Protein AF-A0AAD4MBN6-F1 (afdb_monomer)

Nearest PDB structures (foldseek):
  8g7w-assembly2_B  TM=7.936E-01  e=2.526E-15  Micromonospora chalcea subsp. izumensis
  3slk-assembly2_B  TM=7.560E-01  e=6.563E-16  Saccharopolyspora spinosa
  7ayc-assembly1_A-2  TM=8.025E-01  e=4.779E-14  Homo sapiens
  1zsy-assembly1_A  TM=7.790E-01  e=6.106E-14  Homo sapiens
  8j9i-assembly1_E3  TM=6.547E-01  e=1.022E-12  Euglena gracilis

Radius of gyration: 20.18 Å; Cα contacts (8 Å, |Δi|>4): 559; chains: 1; bounding box: 46×44×69 Å

Structure (mmCIF, N/CA/C/O backbone):
data_AF-A0AAD4MBN6-F1
#
_entry.id   AF-A0AAD4MBN6-F1
#
loop_
_atom_site.group_PDB
_atom_site.id
_atom_site.type_symbol
_atom_site.label_atom_id
_atom_site.label_alt_id
_atom_site.label_comp_id
_atom_site.label_asym_id
_atom_site.label_entity_id
_atom_site.label_seq_id
_atom_site.pdbx_PDB_ins_code
_atom_site.Cartn_x
_atom_site.Cartn_y
_atom_site.Cartn_z
_atom_site.occupancy
_atom_site.B_iso_or_equiv
_atom_site.auth_seq_id
_atom_site.auth_comp_id
_atom_site.auth_asym_id
_atom_site.auth_atom_id
_atom_site.pdbx_PDB_model_num
ATOM 1 N N . MET A 1 1 ? 16.439 4.347 -20.684 1.00 95.19 1 MET A N 1
ATOM 2 C CA . MET A 1 1 ? 15.015 4.407 -20.305 1.00 95.19 1 MET A CA 1
ATOM 3 C C . MET A 1 1 ? 14.797 5.492 -19.263 1.00 95.19 1 MET A C 1
ATOM 5 O O . MET A 1 1 ? 15.742 5.850 -18.560 1.00 95.19 1 MET A O 1
ATOM 9 N N . LYS A 1 2 ? 13.572 6.004 -19.137 1.00 96.44 2 LYS A N 1
ATOM 10 C CA . LYS A 1 2 ? 13.208 6.912 -18.048 1.00 96.44 2 LYS A CA 1
ATOM 11 C C . LYS A 1 2 ? 13.094 6.146 -16.730 1.00 96.44 2 LYS A C 1
ATOM 13 O O . LYS A 1 2 ? 12.446 5.098 -16.672 1.00 96.44 2 LYS A O 1
ATOM 18 N N . ALA A 1 3 ? 13.690 6.679 -15.670 1.00 96.44 3 ALA A N 1
ATOM 19 C CA . ALA A 1 3 ? 13.638 6.093 -14.336 1.00 96.44 3 ALA A CA 1
ATOM 20 C C . ALA A 1 3 ? 13.863 7.141 -13.245 1.00 96.44 3 ALA A C 1
ATOM 22 O O . ALA A 1 3 ? 14.665 8.061 -13.402 1.00 96.44 3 ALA A O 1
ATOM 23 N N . PHE A 1 4 ? 13.180 6.982 -12.115 1.00 95.19 4 PHE A N 1
ATOM 24 C CA . PHE A 1 4 ? 13.441 7.760 -10.911 1.00 95.19 4 PHE A CA 1
ATOM 25 C C . PHE A 1 4 ? 14.590 7.112 -10.127 1.00 95.19 4 PHE A C 1
ATOM 27 O O . PHE A 1 4 ? 14.387 6.140 -9.396 1.00 95.19 4 PHE A O 1
ATOM 34 N N . VAL A 1 5 ? 15.811 7.616 -10.328 1.00 93.44 5 VAL A N 1
ATOM 35 C CA . VAL A 1 5 ? 17.042 7.040 -9.767 1.00 93.44 5 VAL A CA 1
ATOM 36 C C . VAL A 1 5 ? 17.536 7.880 -8.593 1.00 93.44 5 VAL A C 1
ATOM 38 O O . VAL A 1 5 ? 17.784 9.076 -8.722 1.00 93.44 5 VAL A O 1
ATOM 41 N N . VAL A 1 6 ? 17.718 7.235 -7.441 1.00 91.62 6 VAL A N 1
ATOM 42 C CA . VAL A 1 6 ? 18.311 7.853 -6.250 1.00 91.62 6 VAL A CA 1
ATOM 43 C C . VAL A 1 6 ? 19.818 7.587 -6.260 1.00 91.62 6 VAL A C 1
ATOM 45 O O . VAL A 1 6 ? 20.268 6.558 -5.763 1.00 91.62 6 VAL A O 1
ATOM 48 N N . SER A 1 7 ? 20.595 8.496 -6.853 1.00 87.75 7 SER A N 1
ATOM 49 C CA . SER A 1 7 ? 22.068 8.408 -6.866 1.00 87.75 7 SER A CA 1
ATOM 50 C C . SER A 1 7 ? 22.702 8.917 -5.568 1.00 87.75 7 SER A C 1
ATOM 52 O O . SER A 1 7 ? 23.772 8.462 -5.176 1.00 87.75 7 SER A O 1
ATOM 54 N N . GLU A 1 8 ? 22.022 9.843 -4.890 1.00 89.44 8 GLU A N 1
ATOM 55 C CA . GLU A 1 8 ? 22.398 10.406 -3.594 1.00 89.44 8 GLU A CA 1
ATOM 56 C C . GLU A 1 8 ? 21.144 10.572 -2.731 1.00 89.44 8 GLU A C 1
ATOM 58 O O . GLU A 1 8 ? 20.061 10.864 -3.250 1.00 89.44 8 GLU A O 1
ATOM 63 N N . TYR A 1 9 ? 21.276 10.398 -1.412 1.00 92.62 9 TYR A N 1
ATOM 64 C CA . TYR A 1 9 ? 20.138 10.541 -0.509 1.00 92.62 9 TYR A CA 1
ATOM 65 C C . TYR A 1 9 ? 19.658 11.991 -0.449 1.00 92.62 9 TYR A C 1
ATOM 67 O O . TYR A 1 9 ? 20.373 12.891 -0.008 1.00 92.62 9 TYR A O 1
ATOM 75 N N . ALA A 1 10 ? 18.413 12.211 -0.856 1.00 93.19 10 ALA A N 1
ATOM 76 C CA . ALA A 1 10 ? 17.795 13.522 -0.902 1.00 93.19 10 ALA A CA 1
ATOM 77 C C . ALA A 1 10 ? 16.270 13.427 -0.771 1.00 93.19 10 ALA A C 1
ATOM 79 O O . ALA A 1 10 ? 15.646 12.390 -0.999 1.00 93.19 10 ALA A O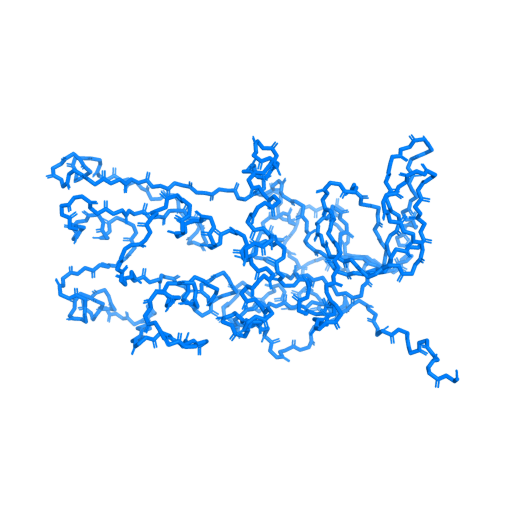 1
ATOM 80 N N . HIS A 1 11 ? 15.643 14.550 -0.419 1.00 95.25 11 HIS A N 1
ATOM 81 C CA . HIS A 1 11 ? 14.191 14.675 -0.523 1.00 95.25 11 HIS A CA 1
ATOM 82 C C . HIS A 1 11 ? 13.752 14.505 -1.997 1.00 95.25 11 HIS A C 1
ATOM 84 O O . HIS A 1 11 ? 14.431 15.065 -2.862 1.00 95.25 11 HIS A O 1
ATOM 90 N N . PRO A 1 12 ? 12.630 13.821 -2.316 1.00 93.81 12 PRO A N 1
ATOM 91 C CA . PRO A 1 12 ? 12.243 13.518 -3.701 1.00 93.81 12 PRO A CA 1
ATOM 92 C C . PRO A 1 12 ? 12.160 14.730 -4.634 1.00 93.81 12 PRO A C 1
ATOM 94 O O . PRO A 1 12 ? 12.467 14.629 -5.816 1.00 93.81 12 PRO A O 1
ATOM 97 N N . THR A 1 13 ? 11.805 15.905 -4.110 1.00 95.38 13 THR A N 1
ATOM 98 C CA . THR A 1 13 ? 11.747 17.159 -4.891 1.00 95.38 13 THR A CA 1
ATOM 99 C C . THR A 1 13 ? 13.107 17.651 -5.387 1.00 95.38 13 THR A C 1
ATOM 101 O O . THR A 1 13 ? 13.158 18.531 -6.240 1.00 95.38 13 THR A O 1
ATOM 104 N N . LYS A 1 14 ? 14.208 17.111 -4.855 1.00 95.69 14 LYS A N 1
ATOM 105 C CA . LYS A 1 14 ? 15.578 17.404 -5.292 1.00 95.69 14 LYS A CA 1
ATOM 106 C C . LYS A 1 14 ? 16.125 16.355 -6.260 1.00 95.69 14 LYS A C 1
ATOM 108 O O . LYS A 1 14 ? 17.237 16.517 -6.751 1.00 95.69 14 LYS A O 1
ATOM 113 N N . ILE A 1 15 ? 15.370 15.290 -6.516 1.00 93.38 15 ILE A N 1
ATOM 114 C CA . ILE A 1 15 ? 15.763 14.201 -7.405 1.00 93.38 15 ILE A CA 1
ATOM 115 C C . ILE A 1 15 ? 15.090 14.445 -8.750 1.00 93.38 15 ILE A C 1
ATOM 117 O O . ILE A 1 15 ? 13.862 14.531 -8.842 1.00 93.38 15 ILE A O 1
ATOM 121 N N . GLN A 1 16 ? 15.912 14.596 -9.783 1.00 93.06 16 GLN A N 1
ATOM 122 C CA . GLN A 1 16 ? 15.434 14.738 -11.151 1.00 93.06 16 GLN A CA 1
ATOM 123 C C . GLN A 1 16 ? 15.202 13.363 -11.769 1.00 93.06 16 GLN A C 1
ATOM 125 O O . GLN A 1 16 ? 15.905 12.401 -11.460 1.00 93.06 16 GLN A O 1
ATOM 130 N N . LEU A 1 17 ? 14.221 13.280 -12.664 1.00 95.56 17 LEU A N 1
ATOM 131 C CA . LEU A 1 17 ? 14.004 12.075 -13.446 1.00 95.56 17 LEU A CA 1
ATOM 132 C C . LEU A 1 17 ? 15.208 11.826 -14.364 1.00 95.56 17 LEU A C 1
ATOM 134 O O . LEU A 1 17 ? 15.626 12.714 -15.105 1.00 95.56 17 LEU A O 1
ATOM 138 N N . THR A 1 18 ? 15.741 10.608 -14.352 1.00 95.56 18 THR A N 1
ATOM 139 C CA . THR A 1 18 ? 16.769 10.178 -15.302 1.00 95.56 18 THR A CA 1
ATOM 140 C C . THR A 1 18 ? 16.099 9.765 -16.608 1.00 95.56 18 THR A C 1
ATOM 142 O O . THR A 1 18 ? 15.120 9.024 -16.578 1.00 95.56 18 THR A O 1
ATOM 145 N N . HIS A 1 19 ? 16.615 10.215 -17.755 1.00 95.62 19 HIS A N 1
ATOM 146 C CA . HIS A 1 19 ? 16.062 9.899 -19.085 1.00 95.62 19 HIS A CA 1
ATOM 147 C C . HIS A 1 19 ? 16.837 8.793 -19.826 1.00 95.62 19 HIS A C 1
ATOM 149 O O . HIS A 1 19 ? 16.349 8.221 -20.801 1.00 95.62 19 HIS A O 1
ATOM 155 N N . ASP A 1 20 ? 18.030 8.467 -19.345 1.00 94.75 20 ASP A N 1
ATOM 156 C CA . ASP A 1 20 ? 19.029 7.603 -19.968 1.00 94.75 20 ASP A CA 1
ATOM 157 C C . ASP A 1 20 ? 19.515 6.492 -19.021 1.00 94.75 20 ASP A C 1
ATOM 159 O O . ASP A 1 20 ? 20.605 5.949 -19.189 1.00 94.75 20 ASP A O 1
ATOM 163 N N . ALA A 1 21 ? 18.685 6.092 -18.052 1.00 94.62 21 ALA A N 1
ATOM 164 C CA . ALA A 1 21 ? 19.002 4.968 -17.178 1.00 94.62 21 ALA A CA 1
ATOM 165 C C . ALA A 1 21 ? 19.173 3.676 -18.003 1.00 94.62 21 ALA A C 1
ATOM 167 O O . ALA A 1 21 ? 18.436 3.476 -18.982 1.00 94.62 21 ALA A O 1
ATOM 168 N N . PRO A 1 22 ? 20.113 2.789 -17.627 1.00 93.88 22 PRO A N 1
ATOM 169 C CA . PRO A 1 22 ? 20.315 1.526 -18.325 1.00 93.88 22 PRO A CA 1
ATOM 170 C C . PRO A 1 22 ? 19.050 0.665 -18.263 1.00 93.88 22 PRO A C 1
ATOM 172 O O . PRO A 1 22 ? 18.359 0.632 -17.247 1.00 93.88 22 PRO A O 1
ATOM 175 N N . GLU A 1 23 ? 18.749 -0.038 -19.354 1.00 93.75 23 GLU A N 1
ATOM 176 C CA . GLU A 1 23 ? 17.670 -1.029 -19.377 1.00 93.75 23 GLU A CA 1
ATOM 177 C C . GLU A 1 23 ? 17.985 -2.160 -18.385 1.00 93.75 23 GLU A C 1
ATOM 179 O O . GLU A 1 23 ? 19.120 -2.650 -18.359 1.00 93.75 23 GLU A O 1
ATOM 184 N N . PRO A 1 24 ? 17.017 -2.597 -17.567 1.00 94.31 24 PRO A N 1
ATOM 185 C CA . PRO A 1 24 ? 17.257 -3.636 -16.594 1.00 94.31 24 PRO A CA 1
ATOM 186 C C . PRO A 1 24 ? 17.238 -4.984 -17.318 1.00 94.31 24 PRO A C 1
ATOM 188 O O . PRO A 1 24 ? 16.362 -5.260 -18.138 1.00 94.31 24 PRO A O 1
ATOM 191 N N . VAL A 1 25 ? 18.216 -5.832 -17.016 1.00 91.62 25 VAL A N 1
ATOM 192 C CA . VAL A 1 25 ? 18.368 -7.145 -17.649 1.00 91.62 25 VAL A CA 1
ATOM 193 C C . VAL A 1 25 ? 18.276 -8.215 -16.563 1.00 91.62 25 VAL A C 1
ATOM 195 O O . VAL A 1 25 ? 19.033 -8.132 -15.591 1.00 91.62 25 VAL A O 1
ATOM 198 N N . PRO A 1 26 ? 17.362 -9.200 -16.682 1.00 92.12 26 PRO A N 1
ATOM 199 C CA . PRO A 1 26 ? 17.352 -10.354 -15.791 1.00 92.12 26 PRO A CA 1
ATOM 200 C C . PRO A 1 26 ? 18.725 -11.025 -15.764 1.00 92.12 26 PRO A C 1
ATOM 202 O O . PRO A 1 26 ? 19.372 -11.174 -16.804 1.00 92.12 26 PRO A O 1
ATOM 205 N N . THR A 1 27 ? 19.181 -11.430 -14.580 1.00 91.25 27 THR A N 1
ATOM 206 C CA . THR A 1 27 ? 20.457 -12.146 -14.472 1.00 91.25 27 THR A CA 1
ATOM 207 C C . THR A 1 27 ? 20.345 -13.486 -15.209 1.00 91.25 27 THR A C 1
ATOM 209 O O . THR A 1 27 ? 19.364 -14.200 -15.008 1.00 91.25 27 THR A O 1
ATOM 212 N N . PRO A 1 28 ? 21.316 -13.869 -16.061 1.00 89.62 28 PRO A N 1
ATOM 213 C CA . PRO A 1 28 ? 21.261 -15.151 -16.756 1.00 89.62 28 PRO A CA 1
ATOM 214 C C . PRO A 1 28 ? 21.067 -16.325 -15.787 1.00 89.62 28 PRO A C 1
ATOM 216 O O . PRO A 1 28 ? 21.821 -16.477 -14.829 1.00 89.62 28 PRO A O 1
ATOM 219 N N . GLY A 1 29 ? 20.056 -17.154 -16.051 1.00 87.44 29 GLY A N 1
ATOM 220 C CA . GLY A 1 29 ? 19.714 -18.307 -15.214 1.00 87.44 29 GLY A CA 1
ATOM 221 C C . GLY A 1 29 ? 18.881 -17.989 -13.969 1.00 87.44 29 GLY A C 1
ATOM 222 O O . GLY A 1 29 ? 18.604 -18.915 -13.211 1.00 87.44 29 GLY A O 1
ATOM 223 N N . SER A 1 30 ? 18.478 -16.732 -13.743 1.00 92.38 30 SER A N 1
ATOM 224 C CA . SER A 1 30 ? 17.504 -16.407 -12.698 1.00 92.38 30 SER A CA 1
ATOM 225 C C . SER A 1 30 ? 16.067 -16.675 -13.151 1.00 92.38 30 SER A C 1
ATOM 227 O O . SER A 1 30 ? 15.767 -16.740 -14.346 1.00 92.38 30 SER A O 1
ATOM 229 N N . ASP A 1 31 ? 15.167 -16.784 -12.173 1.00 94.00 31 ASP A N 1
ATOM 230 C CA . ASP A 1 31 ? 13.727 -16.911 -12.409 1.00 94.00 31 ASP A CA 1
ATOM 231 C C . ASP A 1 31 ? 13.049 -15.554 -12.698 1.00 94.00 31 ASP A C 1
ATOM 233 O O . ASP A 1 31 ? 11.827 -15.480 -12.804 1.00 94.00 31 ASP A O 1
ATOM 237 N N . ASP A 1 32 ? 13.812 -14.461 -12.802 1.00 95.69 32 ASP A N 1
ATOM 238 C CA . ASP A 1 32 ? 13.249 -13.113 -12.819 1.00 95.69 32 ASP A CA 1
ATOM 239 C C . ASP A 1 32 ? 12.462 -12.789 -14.095 1.00 95.69 32 ASP A C 1
ATOM 241 O O . ASP A 1 32 ? 12.774 -13.221 -15.207 1.00 95.69 32 ASP A O 1
ATOM 245 N N . LEU A 1 33 ? 11.450 -11.942 -13.925 1.00 96.06 33 LEU A N 1
ATOM 246 C CA . LEU A 1 33 ? 10.628 -11.406 -15.001 1.00 96.06 33 LEU A CA 1
ATOM 247 C C . LEU A 1 33 ? 11.147 -10.029 -15.406 1.00 96.06 33 LEU A C 1
ATOM 249 O O . LEU A 1 33 ? 11.403 -9.192 -14.539 1.00 96.06 33 LEU A O 1
ATOM 253 N N . LEU A 1 34 ? 11.208 -9.750 -16.708 1.00 97.12 34 LEU A N 1
ATOM 254 C CA . LEU A 1 34 ? 11.280 -8.372 -17.200 1.00 97.12 34 LEU A CA 1
ATOM 255 C C . LEU A 1 34 ? 9.857 -7.863 -17.422 1.00 97.12 34 LEU A C 1
ATOM 257 O O . LEU A 1 34 ? 9.084 -8.499 -18.139 1.00 97.12 34 LEU A O 1
ATOM 261 N N . ILE A 1 35 ? 9.509 -6.722 -16.833 1.00 97.38 35 ILE A N 1
ATOM 262 C CA . ILE A 1 35 ? 8.153 -6.164 -16.872 1.00 97.38 35 ILE A CA 1
ATOM 263 C C . ILE A 1 35 ? 8.189 -4.748 -17.451 1.00 97.38 35 ILE A C 1
ATOM 265 O O . ILE A 1 35 ? 8.950 -3.899 -16.988 1.00 97.38 35 ILE A O 1
ATOM 269 N N . ASP A 1 36 ? 7.321 -4.485 -18.429 1.00 97.38 36 ASP A N 1
ATOM 270 C CA . ASP A 1 36 ? 6.966 -3.140 -18.878 1.00 97.38 36 ASP A CA 1
ATOM 271 C C . ASP A 1 36 ? 6.005 -2.530 -17.853 1.00 97.38 36 ASP A C 1
ATOM 273 O O . ASP A 1 36 ? 4.854 -2.958 -17.737 1.00 97.38 36 ASP A O 1
ATOM 277 N N . VAL A 1 37 ? 6.468 -1.541 -17.087 1.00 97.50 37 VAL A N 1
ATOM 278 C CA . VAL A 1 37 ? 5.669 -0.899 -16.037 1.00 97.50 37 VAL A CA 1
ATOM 279 C C . VAL A 1 37 ? 4.674 0.061 -16.680 1.00 97.50 37 VAL A C 1
ATOM 281 O O . VAL A 1 37 ? 5.064 0.951 -17.433 1.00 97.50 37 VAL A O 1
ATOM 284 N N . HIS A 1 38 ? 3.390 -0.115 -16.367 1.00 97.25 38 HIS A N 1
ATOM 285 C CA . HIS A 1 38 ? 2.301 0.773 -16.780 1.00 97.25 38 HIS A CA 1
ATOM 286 C C . HIS A 1 38 ? 2.013 1.831 -15.723 1.00 97.25 38 HIS A C 1
ATOM 288 O O . HIS A 1 38 ? 1.937 3.021 -16.036 1.00 97.25 38 HIS A O 1
ATOM 294 N N . SER A 1 39 ? 1.932 1.399 -14.468 1.00 96.62 39 SER A N 1
ATO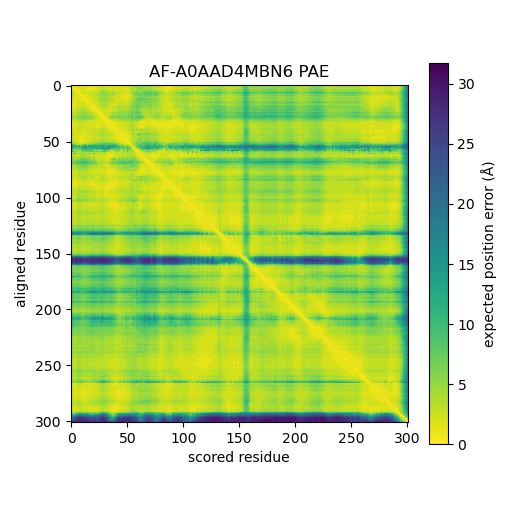M 295 C CA . SER A 1 39 ? 1.603 2.258 -13.337 1.00 96.62 39 SER A CA 1
ATOM 296 C C . SER A 1 39 ? 2.429 1.853 -12.126 1.00 96.62 39 SER A C 1
ATOM 298 O O . SER A 1 39 ? 2.696 0.671 -11.903 1.00 96.62 39 SER A O 1
ATOM 300 N N . SER A 1 40 ? 2.814 2.831 -11.314 1.00 95.75 40 SER A N 1
ATOM 301 C CA . SER A 1 40 ? 3.515 2.599 -10.057 1.00 95.75 40 SER A CA 1
ATOM 302 C C . SER A 1 40 ? 2.827 3.341 -8.919 1.00 95.75 40 SER A C 1
ATOM 304 O O . SER A 1 40 ? 2.372 4.475 -9.070 1.00 95.75 40 SER A O 1
ATOM 306 N N . GLY A 1 41 ? 2.696 2.676 -7.775 1.00 95.06 41 GLY A N 1
ATOM 307 C CA . GLY A 1 41 ? 2.020 3.247 -6.619 1.00 95.06 41 GLY A CA 1
ATOM 308 C C . GLY A 1 41 ? 2.976 4.080 -5.776 1.00 95.06 41 GLY A C 1
ATOM 309 O O . GLY A 1 41 ? 3.981 3.552 -5.321 1.00 95.06 41 GLY A O 1
ATOM 310 N N . LEU A 1 42 ? 2.610 5.323 -5.463 1.00 95.00 42 LEU A N 1
ATOM 311 C CA . LEU A 1 42 ? 3.401 6.201 -4.595 1.00 95.00 42 LEU A CA 1
ATOM 312 C C . LEU A 1 42 ? 3.031 6.000 -3.122 1.00 95.00 42 LEU A C 1
ATOM 314 O O . LEU A 1 42 ? 1.853 5.839 -2.775 1.00 95.00 42 LEU A O 1
ATOM 318 N N . ASN A 1 43 ? 4.025 5.976 -2.245 1.00 91.31 43 ASN A N 1
ATOM 319 C CA . ASN A 1 43 ? 3.896 5.716 -0.817 1.00 91.31 43 ASN A CA 1
ATOM 320 C C . ASN A 1 43 ? 4.757 6.685 -0.012 1.00 91.31 43 ASN A C 1
ATOM 322 O O . ASN A 1 43 ? 5.790 7.170 -0.459 1.00 91.31 43 ASN A O 1
ATOM 326 N N . TYR A 1 44 ? 4.387 6.870 1.254 1.00 89.56 44 TYR A N 1
ATOM 327 C CA . TYR A 1 44 ? 5.192 7.660 2.183 1.00 89.56 44 TYR A CA 1
ATOM 328 C C . TYR A 1 44 ? 6.600 7.076 2.374 1.00 89.56 44 TYR A C 1
ATOM 330 O O . TYR A 1 44 ? 7.565 7.807 2.564 1.00 89.56 44 TYR A O 1
ATOM 338 N N . PHE A 1 45 ? 6.741 5.751 2.293 1.00 87.38 45 PHE A N 1
ATOM 339 C CA . PHE A 1 45 ? 8.048 5.124 2.426 1.00 87.38 45 PHE A CA 1
ATOM 340 C C . PHE A 1 45 ? 8.980 5.368 1.236 1.00 87.38 45 PHE A C 1
ATOM 342 O O . PHE A 1 45 ? 10.182 5.200 1.408 1.00 87.38 45 PHE A O 1
ATOM 349 N N . ASP A 1 46 ? 8.471 5.783 0.072 1.00 91.19 46 ASP A N 1
ATOM 350 C CA . ASP A 1 46 ? 9.318 6.136 -1.074 1.00 91.19 46 ASP A CA 1
ATOM 351 C C . ASP A 1 46 ? 10.101 7.428 -0.767 1.00 91.19 46 ASP A C 1
ATOM 353 O O . ASP A 1 46 ? 11.287 7.532 -1.072 1.00 91.19 46 ASP A O 1
ATOM 357 N N . ILE A 1 47 ? 9.473 8.362 -0.037 1.00 92.44 47 ILE A N 1
ATOM 358 C CA . ILE A 1 47 ? 10.108 9.576 0.506 1.00 92.44 47 ILE A CA 1
ATOM 359 C C . ILE A 1 47 ? 11.200 9.194 1.510 1.00 92.44 47 ILE A C 1
ATOM 361 O O . ILE A 1 47 ? 12.326 9.680 1.441 1.00 92.44 47 ILE A O 1
ATOM 365 N N . LEU A 1 48 ? 10.882 8.278 2.431 1.00 90.12 48 LEU A N 1
ATOM 366 C CA . LEU A 1 48 ? 11.849 7.806 3.420 1.00 90.12 48 LEU A CA 1
ATOM 367 C C . LEU A 1 48 ? 13.016 7.065 2.755 1.00 90.12 48 LEU A C 1
ATOM 369 O O . LEU A 1 48 ? 14.160 7.260 3.155 1.00 90.12 48 LEU A O 1
ATOM 373 N N . GLN A 1 49 ? 12.752 6.243 1.735 1.00 89.50 49 GLN A N 1
ATOM 374 C CA . GLN A 1 49 ? 13.785 5.524 0.992 1.00 89.50 49 GLN A CA 1
ATOM 375 C C . GLN A 1 49 ? 14.722 6.495 0.271 1.00 89.50 49 GLN A C 1
ATOM 377 O O . GLN A 1 49 ? 15.938 6.334 0.370 1.00 89.50 49 GLN A O 1
ATOM 382 N N . SER A 1 50 ? 14.187 7.522 -0.400 1.00 91.12 50 SER A N 1
ATOM 383 C CA . SER A 1 50 ? 15.022 8.493 -1.117 1.00 91.12 50 SER A CA 1
ATOM 384 C C . SER A 1 50 ? 15.947 9.278 -0.181 1.00 91.12 50 SER A C 1
ATOM 386 O O . SER A 1 50 ? 16.996 9.746 -0.605 1.00 91.12 50 SER A O 1
ATOM 388 N N . GLN A 1 51 ? 15.590 9.382 1.100 1.00 90.06 51 GLN A N 1
ATOM 389 C CA . GLN A 1 51 ? 16.377 10.025 2.153 1.00 90.06 51 GLN A CA 1
ATOM 390 C C . GLN A 1 51 ? 17.281 9.055 2.939 1.00 90.06 51 GLN A C 1
ATOM 392 O O . GLN A 1 51 ? 17.919 9.479 3.900 1.00 90.06 51 GLN A O 1
ATOM 397 N N . GLY A 1 52 ? 17.328 7.767 2.578 1.00 84.94 52 GLY A N 1
ATOM 398 C CA . GLY A 1 52 ? 18.143 6.754 3.267 1.00 84.94 52 GLY A CA 1
ATOM 399 C C . GLY A 1 52 ? 17.537 6.208 4.568 1.00 84.94 52 GLY A C 1
ATOM 400 O O . GLY A 1 52 ? 18.213 5.517 5.326 1.00 84.94 52 GLY A O 1
ATOM 401 N N . ASN A 1 53 ? 16.254 6.474 4.821 1.00 84.31 53 ASN A N 1
ATOM 402 C CA . ASN A 1 53 ? 15.550 6.158 6.068 1.00 84.31 53 ASN A CA 1
ATOM 403 C C . ASN A 1 53 ? 14.618 4.929 5.963 1.00 84.31 53 ASN A C 1
ATOM 405 O O . ASN A 1 53 ? 13.761 4.735 6.829 1.00 84.31 53 ASN A O 1
ATOM 409 N N . TYR A 1 54 ? 14.721 4.104 4.906 1.00 80.56 54 TYR A N 1
ATOM 410 C CA . TYR A 1 54 ? 13.838 2.941 4.716 1.00 80.56 54 TYR A CA 1
ATOM 411 C C . TYR A 1 54 ? 14.406 1.844 3.801 1.00 80.56 54 TYR A C 1
ATOM 413 O O . TYR A 1 54 ? 15.203 2.121 2.913 1.00 80.56 54 TYR A O 1
ATOM 421 N N . GLN A 1 55 ? 13.955 0.594 3.988 1.00 63.88 55 GLN A N 1
ATOM 422 C CA . GLN A 1 55 ? 14.529 -0.610 3.347 1.00 63.88 55 GLN A CA 1
ATOM 423 C C . GLN A 1 55 ? 13.534 -1.438 2.489 1.00 63.88 55 GLN A C 1
ATOM 425 O O . GLN A 1 55 ? 13.775 -2.617 2.240 1.00 63.88 55 GLN A O 1
ATOM 430 N N . THR A 1 56 ? 12.393 -0.882 2.057 1.00 68.38 56 THR A N 1
ATOM 431 C CA . THR A 1 56 ? 11.330 -1.648 1.344 1.00 68.38 56 THR A CA 1
ATOM 432 C C . THR A 1 56 ? 11.307 -1.400 -0.167 1.00 68.38 56 THR A C 1
ATOM 434 O O . THR A 1 56 ? 11.659 -0.320 -0.611 1.00 68.38 56 THR A O 1
ATOM 437 N N . GLN A 1 57 ? 10.851 -2.384 -0.949 1.00 75.81 57 GLN A N 1
ATOM 438 C CA . GLN A 1 57 ? 10.728 -2.325 -2.415 1.00 75.81 57 GLN A CA 1
ATOM 439 C C . GLN A 1 57 ? 9.446 -1.578 -2.883 1.00 75.81 57 GLN A C 1
ATOM 441 O O . GLN A 1 57 ? 8.368 -1.864 -2.348 1.00 75.81 57 GLN A O 1
ATOM 446 N N . PRO A 1 58 ? 9.515 -0.692 -3.900 1.00 77.81 58 PRO A N 1
ATOM 447 C CA . PRO A 1 58 ? 8.357 -0.000 -4.487 1.00 77.81 58 PRO A CA 1
ATOM 448 C C . PRO A 1 58 ? 7.347 -0.915 -5.216 1.00 77.81 58 PRO A C 1
ATOM 450 O O . PRO A 1 58 ? 7.747 -1.897 -5.848 1.00 77.81 58 PRO A O 1
ATOM 453 N N . PRO A 1 59 ? 6.034 -0.606 -5.185 1.00 69.62 59 PRO A N 1
ATOM 454 C CA . PRO A 1 59 ? 5.005 -1.354 -5.909 1.00 69.62 59 PRO A CA 1
ATOM 455 C C . PRO A 1 59 ? 4.881 -0.944 -7.388 1.00 69.62 59 PRO A C 1
ATOM 457 O O . PRO A 1 59 ? 5.115 0.210 -7.762 1.00 69.62 59 PRO A O 1
ATOM 460 N N . LEU A 1 60 ? 4.432 -1.878 -8.226 1.00 92.62 60 LEU A N 1
ATOM 461 C CA . LEU A 1 60 ? 4.263 -1.702 -9.672 1.00 92.62 60 LEU A CA 1
ATOM 462 C C . LEU A 1 60 ? 3.097 -2.526 -10.229 1.00 92.62 60 LEU A C 1
ATOM 464 O O . LEU A 1 60 ? 2.707 -3.538 -9.651 1.00 92.62 60 LEU A O 1
ATOM 468 N N . ALA A 1 61 ? 2.585 -2.122 -11.387 1.00 83.88 61 ALA A N 1
ATOM 469 C CA . ALA A 1 61 ? 1.743 -2.945 -12.243 1.00 83.88 61 ALA A CA 1
ATOM 470 C C . ALA A 1 61 ? 2.155 -2.782 -13.703 1.00 83.88 61 ALA A C 1
ATOM 472 O O . ALA A 1 61 ? 2.476 -1.678 -14.155 1.00 83.88 61 ALA A O 1
ATOM 473 N N . GLY A 1 62 ? 2.158 -3.888 -14.438 1.00 90.25 62 GLY A N 1
ATOM 474 C CA . GLY A 1 62 ? 2.686 -3.898 -15.785 1.00 90.25 62 GLY A CA 1
ATOM 475 C C . GLY A 1 62 ? 2.424 -5.170 -16.576 1.00 90.25 62 GLY A C 1
ATOM 476 O O . GLY A 1 62 ? 1.633 -6.023 -16.176 1.00 90.25 62 GLY A O 1
ATOM 477 N N . THR A 1 63 ? 3.103 -5.277 -17.711 1.00 92.44 63 THR A N 1
ATOM 478 C CA . THR A 1 63 ? 2.993 -6.411 -18.632 1.00 92.44 63 THR A CA 1
ATOM 479 C C . THR A 1 63 ? 4.321 -7.153 -18.690 1.00 92.44 63 THR A C 1
ATOM 481 O O . THR A 1 63 ? 5.370 -6.528 -18.841 1.00 92.44 63 THR A O 1
ATOM 484 N N . VAL A 1 64 ? 4.297 -8.481 -18.587 1.00 90.12 64 VAL A N 1
ATOM 485 C CA . VAL A 1 64 ? 5.509 -9.305 -18.718 1.00 90.12 64 VAL A CA 1
ATOM 486 C C . VAL A 1 64 ? 6.062 -9.185 -20.142 1.00 90.12 64 VAL A C 1
ATOM 488 O O . VAL A 1 64 ? 5.347 -9.413 -21.118 1.00 90.12 64 VAL A O 1
ATOM 491 N N . VAL A 1 65 ? 7.343 -8.836 -20.263 1.00 88.81 65 VAL A N 1
ATOM 492 C CA . VAL A 1 65 ? 8.092 -8.746 -21.528 1.00 88.81 65 VAL A CA 1
ATOM 493 C C . VAL A 1 65 ? 8.819 -10.057 -21.794 1.00 88.81 65 VAL A C 1
ATOM 495 O O . VAL A 1 65 ? 8.701 -10.621 -22.879 1.00 88.81 65 VAL A O 1
ATOM 498 N N . THR A 1 66 ? 9.537 -10.566 -20.793 1.00 88.94 66 THR A N 1
ATOM 499 C CA . THR A 1 66 ? 10.210 -11.867 -20.846 1.00 88.94 66 THR A CA 1
ATOM 500 C C . THR A 1 66 ? 9.994 -12.631 -19.546 1.00 88.94 66 THR A C 1
ATOM 502 O O . THR A 1 66 ? 9.900 -12.044 -18.467 1.00 88.94 66 THR A O 1
ATOM 505 N N . ALA A 1 67 ? 9.916 -13.953 -19.670 1.00 88.25 67 ALA A N 1
ATOM 506 C CA . ALA A 1 67 ? 9.859 -14.893 -18.563 1.00 88.25 67 ALA A CA 1
ATOM 507 C C . ALA A 1 67 ? 10.761 -16.099 -18.889 1.00 88.25 67 ALA A C 1
ATOM 509 O O . ALA A 1 67 ? 10.839 -16.484 -20.063 1.00 88.25 67 ALA A O 1
ATOM 510 N N . PRO A 1 68 ? 11.450 -16.683 -17.896 1.00 89.44 68 PRO A N 1
ATOM 511 C CA . PRO A 1 68 ? 12.314 -17.835 -18.119 1.00 89.44 68 PRO A CA 1
ATOM 512 C C . PRO A 1 68 ? 11.502 -19.109 -18.419 1.00 89.44 68 PRO A C 1
ATOM 514 O O . PRO A 1 68 ? 10.323 -19.197 -18.055 1.00 89.44 68 PRO A O 1
ATOM 517 N N . PRO A 1 69 ? 12.105 -20.119 -19.076 1.00 87.31 69 PRO A N 1
ATOM 518 C CA . PRO A 1 69 ? 11.455 -21.407 -19.311 1.00 87.31 69 PRO A CA 1
ATOM 519 C C . PRO A 1 69 ? 10.932 -22.033 -18.010 1.00 87.31 69 PRO A C 1
ATOM 521 O O . PRO A 1 69 ? 11.645 -22.085 -17.015 1.00 87.31 69 PRO A O 1
ATOM 524 N N . GLY A 1 70 ? 9.691 -22.526 -18.022 1.00 86.38 70 GLY A N 1
ATOM 525 C CA . GLY A 1 70 ? 9.052 -23.117 -16.838 1.00 86.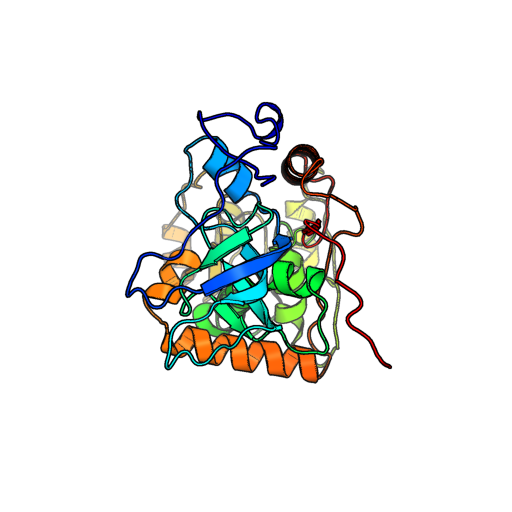38 70 GLY A CA 1
ATOM 526 C C . GLY A 1 70 ? 8.418 -22.108 -15.874 1.00 86.38 70 GLY A C 1
ATOM 527 O O . GLY A 1 70 ? 7.781 -22.525 -14.907 1.00 86.38 70 GLY A O 1
ATOM 528 N N . SER A 1 71 ? 8.530 -20.803 -16.146 1.00 90.88 71 SER A N 1
ATOM 529 C CA . SER A 1 71 ? 7.808 -19.774 -15.396 1.00 90.88 71 SER A CA 1
ATOM 530 C C . SER A 1 71 ? 6.286 -19.965 -15.508 1.00 90.88 71 SER A C 1
ATOM 532 O O . SER A 1 71 ? 5.788 -20.299 -16.588 1.00 90.88 71 SER A O 1
ATOM 534 N N . PRO A 1 72 ? 5.515 -19.711 -14.431 1.00 91.00 72 PRO A N 1
ATOM 535 C CA . PRO A 1 72 ? 4.055 -19.663 -14.508 1.00 91.00 72 PRO A CA 1
ATOM 536 C C . PRO A 1 72 ? 3.542 -18.445 -15.297 1.00 91.00 72 PRO A C 1
ATOM 538 O O . PRO A 1 72 ? 2.345 -18.360 -15.567 1.00 91.00 72 PRO A O 1
ATOM 541 N N . TYR A 1 73 ? 4.432 -17.513 -15.657 1.00 94.88 73 TYR A N 1
ATOM 542 C CA . TYR A 1 73 ? 4.138 -16.316 -16.436 1.00 94.88 73 TYR A CA 1
ATOM 543 C C . TYR A 1 73 ? 4.678 -16.427 -17.863 1.00 94.88 73 TYR A C 1
ATOM 545 O O . TYR A 1 73 ? 5.705 -17.061 -18.114 1.00 94.88 73 TYR A O 1
ATOM 553 N N . LYS A 1 74 ? 4.025 -15.736 -18.799 1.00 95.12 74 LYS A N 1
ATOM 554 C CA . LYS A 1 74 ? 4.447 -15.613 -20.202 1.00 95.12 74 LYS A CA 1
ATOM 555 C C . LYS A 1 74 ? 4.402 -14.157 -20.684 1.00 95.12 74 LYS A C 1
ATOM 557 O O . LYS A 1 74 ? 3.668 -13.344 -20.118 1.00 95.12 74 LYS A O 1
ATOM 562 N N . PRO A 1 75 ? 5.149 -13.811 -21.749 1.00 96.12 75 PRO A N 1
ATOM 563 C CA . PRO A 1 75 ? 5.056 -12.495 -22.370 1.00 96.12 75 PRO A CA 1
ATOM 564 C C . PRO A 1 75 ? 3.610 -12.103 -22.696 1.00 96.12 75 PRO A C 1
ATOM 566 O O . PRO A 1 75 ? 2.854 -12.894 -23.261 1.00 96.12 75 PRO A O 1
ATOM 569 N N . GLY A 1 76 ? 3.237 -10.871 -22.355 1.00 94.56 76 GLY A N 1
ATOM 570 C CA . GLY A 1 76 ? 1.878 -10.348 -22.506 1.00 94.56 76 GLY A CA 1
ATOM 571 C C . GLY A 1 76 ? 0.970 -10.538 -21.288 1.00 94.56 76 GLY A C 1
ATOM 572 O O . GLY A 1 76 ? -0.092 -9.916 -21.251 1.00 94.56 76 GLY A O 1
ATOM 573 N N . ASP A 1 77 ? 1.369 -11.327 -20.285 1.00 96.56 77 ASP A N 1
ATOM 574 C CA . ASP A 1 77 ? 0.593 -11.452 -19.049 1.00 96.56 77 ASP A CA 1
ATOM 575 C C . ASP A 1 77 ? 0.538 -10.116 -18.297 1.00 96.56 77 ASP A C 1
ATOM 577 O O . ASP A 1 77 ? 1.545 -9.419 -18.134 1.00 96.56 77 ASP A O 1
ATOM 581 N N . ARG A 1 78 ? -0.659 -9.780 -17.810 1.00 97.62 78 ARG A N 1
ATOM 582 C CA . ARG A 1 78 ? -0.907 -8.608 -16.969 1.00 97.62 78 ARG A CA 1
ATOM 583 C C . ARG A 1 78 ? -0.600 -8.963 -15.523 1.00 97.62 78 ARG A C 1
ATOM 585 O O . ARG A 1 78 ? -1.157 -9.919 -14.986 1.00 97.62 78 ARG A O 1
ATOM 592 N N . VAL A 1 79 ? 0.254 -8.177 -14.883 1.00 97.88 79 VAL A N 1
ATOM 593 C CA . VAL A 1 79 ? 0.742 -8.460 -13.533 1.00 97.88 79 VAL A CA 1
ATOM 594 C C . VAL A 1 79 ? 0.806 -7.208 -12.664 1.00 97.88 79 VAL A C 1
ATOM 596 O O . VAL A 1 79 ? 0.869 -6.079 -13.155 1.00 97.88 79 VAL A O 1
ATOM 599 N N . PHE A 1 80 ? 0.808 -7.406 -11.351 1.00 97.44 80 PHE A N 1
ATOM 600 C CA . PHE A 1 80 ? 1.110 -6.376 -10.360 1.00 97.44 80 PHE A CA 1
ATOM 601 C C . PHE A 1 80 ? 1.951 -6.971 -9.228 1.00 97.44 80 PHE A C 1
ATOM 603 O O . PHE A 1 80 ? 1.962 -8.182 -9.025 1.00 97.44 80 PHE A O 1
ATOM 610 N N . GLY A 1 81 ? 2.705 -6.140 -8.517 1.00 94.94 81 GLY A N 1
ATOM 611 C CA . GLY A 1 81 ? 3.725 -6.631 -7.599 1.00 94.94 81 GLY A CA 1
ATOM 612 C C . GLY A 1 81 ? 4.518 -5.531 -6.911 1.00 94.94 81 GLY A C 1
ATOM 613 O O . GLY A 1 81 ? 4.099 -4.372 -6.859 1.00 94.94 81 GLY A O 1
ATOM 614 N N . SER A 1 82 ? 5.702 -5.892 -6.423 1.00 92.88 82 SER A N 1
ATOM 615 C CA . SER A 1 82 ? 6.718 -4.945 -5.959 1.00 92.88 82 SER A CA 1
ATOM 616 C C . SER A 1 82 ? 8.109 -5.339 -6.430 1.00 92.88 82 SER A C 1
ATOM 618 O O . SER A 1 82 ? 8.462 -6.511 -6.376 1.00 92.88 82 SER A O 1
ATOM 620 N N . SER A 1 83 ? 8.925 -4.363 -6.813 1.00 92.50 83 SER A N 1
ATOM 621 C CA . SER A 1 83 ? 10.351 -4.559 -7.065 1.00 92.50 83 SER A CA 1
ATOM 622 C C . SER A 1 83 ? 11.112 -3.249 -6.874 1.00 92.50 83 SER A C 1
ATOM 624 O O . SER A 1 83 ? 10.566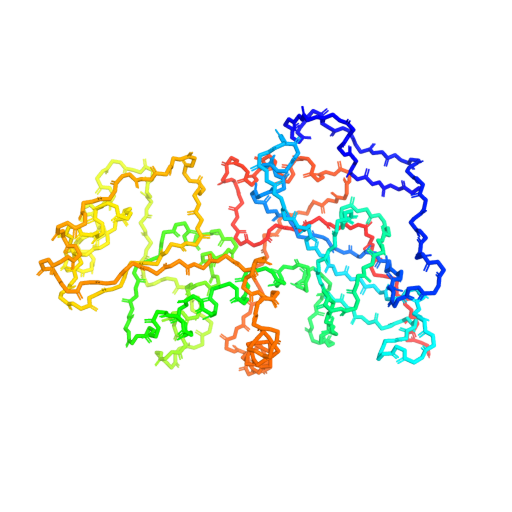 -2.160 -7.078 1.00 92.50 83 SER A O 1
ATOM 626 N N . GLN A 1 84 ? 12.389 -3.345 -6.494 1.00 90.62 84 GLN A N 1
ATOM 627 C CA . GLN A 1 84 ? 13.268 -2.179 -6.491 1.00 90.62 84 GLN A CA 1
ATOM 628 C C . GLN A 1 84 ? 13.417 -1.653 -7.922 1.00 90.62 84 GLN A C 1
ATOM 630 O O . GLN A 1 84 ? 13.645 -2.424 -8.848 1.00 90.62 84 GLN A O 1
ATOM 635 N N . GLY A 1 85 ? 13.264 -0.340 -8.101 1.00 90.69 85 GLY A N 1
ATOM 636 C CA . GLY A 1 85 ? 13.241 0.272 -9.434 1.00 90.69 85 GLY A CA 1
ATOM 637 C C . GLY A 1 85 ? 11.863 0.283 -10.105 1.00 90.69 85 GLY A C 1
ATOM 638 O O . GLY A 1 85 ? 11.774 0.619 -11.278 1.00 90.69 85 GLY A O 1
ATOM 639 N N . GLY A 1 86 ? 10.777 -0.021 -9.381 1.00 92.69 86 GLY A N 1
ATOM 640 C CA . GLY A 1 86 ? 9.407 0.039 -9.917 1.00 92.69 86 GLY A CA 1
ATOM 641 C C . GLY A 1 86 ? 8.946 1.425 -10.406 1.00 92.69 86 GLY A C 1
ATOM 642 O O . GLY A 1 86 ? 7.955 1.515 -11.124 1.00 92.69 86 GLY A O 1
ATOM 643 N N . HIS A 1 87 ? 9.664 2.501 -10.065 1.00 95.75 87 HIS A N 1
ATOM 644 C CA . HIS A 1 87 ? 9.476 3.849 -10.615 1.00 95.75 87 HIS A CA 1
ATOM 645 C C . HIS A 1 87 ? 10.327 4.065 -11.882 1.00 95.75 87 HIS A C 1
ATOM 647 O O . HIS A 1 87 ? 11.158 4.970 -11.945 1.00 95.75 87 HIS A O 1
ATOM 653 N N . ALA A 1 88 ? 10.152 3.210 -12.884 1.00 96.25 88 ALA A N 1
ATOM 654 C CA . ALA A 1 88 ? 10.879 3.258 -14.150 1.00 96.25 88 ALA A CA 1
ATOM 655 C C . ALA A 1 88 ? 10.025 2.695 -15.285 1.00 96.25 88 ALA A C 1
ATOM 657 O O . ALA A 1 88 ? 9.004 2.063 -15.029 1.00 96.25 88 ALA A O 1
ATOM 658 N N . GLU A 1 89 ? 10.446 2.897 -16.536 1.00 96.62 89 GLU A N 1
ATOM 659 C CA . GLU A 1 89 ? 9.774 2.300 -17.695 1.00 96.62 89 GLU A CA 1
ATOM 660 C C . GLU A 1 89 ? 9.752 0.770 -17.611 1.00 96.62 89 GLU A C 1
ATOM 662 O O . GLU A 1 89 ? 8.708 0.164 -17.853 1.00 96.62 89 GLU A O 1
ATOM 667 N N . ARG A 1 90 ? 10.860 0.136 -17.225 1.00 96.88 90 ARG A N 1
ATOM 668 C CA . ARG A 1 90 ? 10.936 -1.314 -17.030 1.00 96.88 90 ARG A CA 1
ATOM 669 C C . ARG A 1 90 ? 11.528 -1.669 -15.687 1.00 96.88 90 ARG A C 1
ATOM 671 O O . ARG A 1 90 ? 12.291 -0.900 -15.109 1.00 96.88 90 ARG A O 1
ATOM 678 N N . VAL A 1 91 ? 11.216 -2.875 -15.231 1.00 96.81 91 VAL A N 1
ATOM 679 C CA . VAL A 1 91 ? 11.813 -3.438 -14.025 1.00 96.81 91 VAL A CA 1
ATOM 680 C C . VAL A 1 91 ? 12.096 -4.926 -14.197 1.00 96.81 91 VAL A C 1
ATOM 682 O O . VAL A 1 91 ? 11.382 -5.623 -14.920 1.00 96.81 91 VAL A O 1
ATOM 685 N N . VAL A 1 92 ? 13.115 -5.412 -13.495 1.00 96.50 92 VAL A N 1
ATOM 686 C CA . VAL A 1 92 ? 13.311 -6.842 -13.249 1.00 96.50 92 VAL A CA 1
ATOM 687 C C . VAL A 1 92 ? 12.675 -7.170 -11.902 1.00 96.50 92 VAL A C 1
ATOM 689 O O . VAL A 1 92 ? 12.949 -6.501 -10.902 1.00 96.50 92 VAL A O 1
ATOM 692 N N . ALA A 1 93 ? 11.783 -8.154 -11.870 1.00 95.44 93 ALA A N 1
ATOM 693 C CA . ALA A 1 93 ? 11.044 -8.522 -10.669 1.00 95.44 93 ALA A CA 1
ATOM 694 C C . ALA A 1 93 ? 11.128 -10.024 -10.407 1.00 95.44 93 ALA A C 1
ATOM 696 O O . ALA A 1 93 ? 10.979 -10.837 -11.319 1.00 95.44 93 ALA A O 1
ATOM 697 N N . ASN A 1 94 ? 11.303 -10.381 -9.136 1.00 92.94 94 ASN A N 1
ATOM 698 C CA . ASN A 1 94 ? 11.233 -11.768 -8.708 1.00 92.94 94 ASN A CA 1
ATOM 699 C C . ASN A 1 94 ? 9.776 -12.268 -8.825 1.00 92.94 94 ASN A C 1
ATOM 701 O O . ASN A 1 94 ? 8.880 -11.582 -8.323 1.00 92.94 94 ASN A O 1
ATOM 705 N N . PRO A 1 95 ? 9.503 -13.450 -9.409 1.00 91.88 95 PRO A N 1
ATOM 706 C CA . PRO A 1 95 ? 8.139 -13.961 -9.571 1.00 91.88 95 PRO A CA 1
ATOM 707 C C . PRO A 1 95 ? 7.350 -14.112 -8.266 1.00 91.88 95 PRO A C 1
ATOM 709 O O . PRO A 1 95 ? 6.124 -14.050 -8.293 1.00 91.88 95 PRO A O 1
ATOM 712 N N . ILE A 1 96 ? 8.027 -14.303 -7.126 1.00 89.12 96 ILE A N 1
ATOM 713 C CA . ILE A 1 96 ? 7.398 -14.410 -5.796 1.00 89.12 96 ILE A CA 1
ATOM 714 C C . ILE A 1 96 ? 6.808 -13.061 -5.350 1.00 89.12 96 ILE A C 1
ATOM 716 O O . ILE A 1 96 ? 5.876 -13.013 -4.544 1.00 89.12 96 ILE A O 1
ATOM 720 N N . ASP A 1 97 ? 7.326 -11.962 -5.897 1.00 91.44 97 ASP A N 1
ATOM 721 C CA . ASP A 1 97 ? 6.910 -10.595 -5.589 1.00 91.44 97 ASP A CA 1
ATOM 722 C C . ASP A 1 97 ? 5.905 -10.050 -6.618 1.00 91.44 97 ASP A C 1
ATOM 724 O O . ASP A 1 97 ? 5.617 -8.850 -6.638 1.00 91.44 97 ASP A O 1
ATOM 728 N N . VAL A 1 98 ? 5.369 -10.931 -7.468 1.00 94.88 98 VAL A N 1
ATOM 729 C CA . VAL A 1 98 ? 4.466 -10.619 -8.574 1.00 94.88 98 VAL A CA 1
ATOM 730 C C . VAL A 1 98 ? 3.243 -11.534 -8.515 1.00 94.88 98 VAL A C 1
ATOM 732 O O . VAL A 1 98 ? 3.333 -12.704 -8.148 1.00 94.88 98 VAL A O 1
ATOM 735 N N . LEU A 1 99 ? 2.086 -10.986 -8.876 1.00 96.19 99 LEU A N 1
ATOM 736 C CA . LEU A 1 99 ? 0.808 -11.680 -8.965 1.00 96.19 99 LEU A CA 1
ATOM 737 C C . LEU A 1 99 ? 0.112 -11.345 -10.293 1.00 96.19 99 LEU A C 1
ATOM 739 O O . LEU A 1 99 ? 0.285 -10.234 -10.811 1.00 96.19 99 LEU A O 1
ATOM 743 N N . PRO A 1 100 ? -0.720 -12.254 -10.833 1.00 97.12 100 PRO A N 1
ATOM 744 C CA . PRO A 1 100 ? -1.582 -11.946 -11.968 1.00 97.12 100 PRO A CA 1
ATOM 745 C C . PRO A 1 100 ? -2.531 -10.792 -11.633 1.00 97.12 100 PRO A C 1
ATOM 747 O O . PRO A 1 100 ? -3.147 -10.783 -10.568 1.00 97.12 100 PRO A O 1
ATOM 750 N N . LEU A 1 101 ? -2.671 -9.828 -12.541 1.00 97.44 101 LEU A N 1
ATOM 751 C CA . LEU A 1 101 ? -3.650 -8.750 -12.420 1.00 97.44 101 LEU A CA 1
ATOM 752 C C . LEU A 1 101 ? -4.985 -9.216 -13.025 1.00 97.44 101 LEU A C 1
ATOM 754 O O . LEU A 1 101 ? -5.023 -9.464 -14.232 1.00 97.44 101 LEU A O 1
ATOM 758 N N . PRO A 1 102 ? -6.077 -9.316 -12.240 1.00 95.31 102 PRO A N 1
ATOM 759 C CA . PRO A 1 102 ? -7.388 -9.674 -12.773 1.00 95.31 102 PRO A CA 1
ATOM 760 C C . PRO A 1 102 ? -7.838 -8.747 -13.901 1.00 95.31 102 PRO A C 1
ATOM 762 O O . PRO A 1 102 ? -7.633 -7.532 -13.837 1.00 95.31 102 PRO A O 1
ATOM 765 N N . ASP A 1 103 ? -8.530 -9.302 -14.899 1.00 93.25 103 ASP A N 1
ATOM 766 C CA . ASP A 1 103 ? -8.911 -8.521 -16.078 1.00 93.25 103 ASP A CA 1
ATOM 767 C C . ASP A 1 103 ? -9.878 -7.372 -15.788 1.00 93.25 103 ASP A C 1
ATOM 769 O O . ASP A 1 103 ? -9.898 -6.374 -16.511 1.00 93.25 103 ASP A O 1
ATOM 773 N N . THR A 1 104 ? -10.627 -7.498 -14.695 1.00 93.31 104 THR A N 1
ATOM 774 C CA . THR A 1 104 ? -11.579 -6.511 -14.185 1.00 93.31 104 THR A CA 1
ATOM 775 C C . THR A 1 104 ? -10.924 -5.285 -13.554 1.00 93.31 104 THR A C 1
ATOM 777 O O . THR A 1 104 ? -11.626 -4.311 -13.296 1.00 93.31 104 THR A O 1
ATOM 780 N N . LEU A 1 105 ? -9.613 -5.315 -13.299 1.00 94.88 105 LEU A N 1
ATOM 781 C CA . LEU A 1 105 ? -8.872 -4.230 -12.661 1.00 94.88 105 LEU A CA 1
ATOM 782 C C . LEU A 1 105 ? -7.922 -3.583 -13.661 1.00 94.88 105 LEU A C 1
ATOM 784 O O . LEU A 1 105 ? -7.237 -4.262 -14.421 1.00 94.88 105 LEU A O 1
ATOM 788 N N . SER A 1 106 ? -7.850 -2.259 -13.659 1.00 96.25 106 SER A N 1
ATOM 789 C CA . SER A 1 106 ? -6.872 -1.497 -14.438 1.00 96.25 106 SER A CA 1
ATOM 790 C C . SER A 1 106 ? -5.458 -1.601 -13.846 1.00 96.25 106 SER A C 1
ATOM 792 O O . SER A 1 106 ? -5.269 -2.000 -12.696 1.00 96.25 106 SER A O 1
ATOM 794 N N . PHE A 1 107 ? -4.434 -1.213 -14.616 1.00 97.00 107 PHE A N 1
ATOM 795 C CA . PHE A 1 107 ? -3.058 -1.140 -14.103 1.00 97.00 107 PHE A CA 1
ATOM 796 C C . PHE A 1 107 ? -2.909 -0.119 -12.969 1.00 97.00 107 PHE A C 1
ATOM 798 O O . PHE A 1 107 ? -2.188 -0.381 -12.009 1.00 97.00 107 PHE A O 1
ATOM 805 N N . ASP A 1 108 ? -3.630 1.004 -13.039 1.00 96.31 108 ASP A N 1
ATOM 806 C CA . ASP A 1 108 ? -3.647 2.001 -11.966 1.00 96.31 108 ASP A CA 1
ATOM 807 C C . ASP A 1 108 ? -4.196 1.405 -10.667 1.00 96.31 108 ASP A C 1
ATOM 809 O O . ASP A 1 108 ? -3.612 1.587 -9.598 1.00 96.31 108 ASP A O 1
ATOM 813 N N . GLU A 1 109 ? -5.294 0.648 -10.761 1.00 96.06 109 GLU A N 1
ATOM 814 C CA . GLU A 1 109 ? -5.868 -0.042 -9.608 1.00 96.06 109 GLU A CA 1
ATOM 815 C C . GLU A 1 109 ? -4.889 -1.081 -9.069 1.00 96.06 109 GLU A C 1
ATOM 817 O O . GLU A 1 109 ? -4.575 -1.028 -7.882 1.00 96.06 109 GLU A O 1
ATOM 822 N N . GLY A 1 110 ? -4.334 -1.939 -9.935 1.00 96.25 110 GLY A N 1
ATOM 823 C CA . GLY A 1 110 ? -3.357 -2.974 -9.580 1.00 96.25 110 GLY A CA 1
ATOM 824 C C . GLY A 1 110 ? -2.124 -2.435 -8.849 1.00 96.25 110 GLY A C 1
ATOM 825 O O . GLY A 1 110 ? -1.764 -2.939 -7.782 1.00 96.25 110 GLY A O 1
ATOM 826 N N . ALA A 1 111 ? -1.522 -1.353 -9.356 1.00 95.62 111 ALA A N 1
ATOM 827 C CA . ALA A 1 111 ? -0.370 -0.693 -8.729 1.00 95.62 111 ALA A CA 1
ATOM 828 C C . ALA A 1 111 ? -0.705 -0.135 -7.335 1.00 95.62 111 ALA A C 1
ATOM 830 O O . ALA A 1 111 ? 0.176 0.072 -6.492 1.00 95.62 111 ALA A O 1
ATOM 831 N N . GLY A 1 112 ? -1.992 0.095 -7.078 1.00 94.38 112 GLY A N 1
ATOM 832 C CA . GLY A 1 112 ? -2.491 0.549 -5.799 1.00 94.38 112 GLY A CA 1
ATOM 833 C C . GLY A 1 112 ? -2.726 -0.541 -4.756 1.00 94.38 112 GLY A C 1
ATOM 834 O O . GLY A 1 112 ? -2.847 -0.198 -3.576 1.00 94.38 112 GLY A O 1
ATOM 835 N N . LEU A 1 113 ? -2.767 -1.822 -5.147 1.00 95.50 113 LEU A N 1
ATOM 836 C CA . LEU A 1 113 ? -3.213 -2.903 -4.261 1.00 95.50 113 LEU A CA 1
ATOM 837 C C . LEU A 1 113 ? -2.102 -3.499 -3.406 1.00 95.50 113 LEU A C 1
ATOM 839 O O . LEU A 1 113 ? -2.314 -3.738 -2.217 1.00 95.50 113 LEU A O 1
ATOM 843 N N . PHE A 1 114 ? -0.940 -3.758 -4.017 1.00 94.31 114 PHE A N 1
ATOM 844 C CA . PHE A 1 114 ? 0.031 -4.757 -3.544 1.00 94.31 114 PHE A CA 1
ATOM 845 C C . PHE A 1 114 ? 0.484 -4.587 -2.085 1.00 94.31 114 PHE A C 1
ATOM 847 O O . PHE A 1 114 ? 0.776 -5.560 -1.390 1.00 94.31 114 PHE A O 1
ATOM 854 N N . ILE A 1 115 ? 0.537 -3.343 -1.611 1.00 92.06 115 ILE A N 1
ATOM 855 C CA . ILE A 1 115 ? 0.917 -3.027 -0.234 1.00 92.06 115 ILE A CA 1
ATOM 856 C C . ILE A 1 115 ? -0.309 -2.764 0.642 1.00 92.06 115 ILE A C 1
ATOM 858 O O . ILE A 1 115 ? -0.400 -3.301 1.740 1.00 92.06 115 ILE A O 1
ATOM 862 N N . THR A 1 116 ? -1.248 -1.927 0.204 1.00 93.44 116 THR A N 1
ATOM 863 C CA . THR A 1 116 ? -2.293 -1.374 1.084 1.00 93.44 116 THR A CA 1
ATOM 864 C C . THR A 1 116 ? -3.356 -2.404 1.465 1.00 93.44 116 THR A C 1
ATOM 866 O O . THR A 1 116 ? -3.729 -2.491 2.634 1.00 93.44 116 THR A O 1
ATOM 869 N N . TYR A 1 117 ? -3.806 -3.217 0.511 1.00 95.62 117 TYR A N 1
ATOM 870 C CA . TYR A 1 117 ? -4.886 -4.182 0.714 1.00 95.62 117 TYR A CA 1
ATOM 871 C C . TYR A 1 117 ? -4.505 -5.311 1.662 1.00 95.62 117 TYR A C 1
ATOM 873 O O . TYR A 1 117 ? -5.163 -5.451 2.695 1.00 95.62 117 TYR A O 1
ATOM 881 N N . PRO A 1 118 ? -3.434 -6.077 1.393 1.00 95.88 118 PRO A N 1
ATOM 882 C CA . PRO A 1 118 ? -3.066 -7.167 2.279 1.00 95.88 118 PRO A CA 1
ATOM 883 C C . PRO A 1 118 ? -2.595 -6.670 3.644 1.00 95.88 118 PRO A C 1
ATOM 885 O O . PRO A 1 118 ? -2.853 -7.339 4.641 1.00 95.88 118 PRO A O 1
ATOM 888 N N . THR A 1 119 ? -1.981 -5.479 3.720 1.00 95.25 119 THR A N 1
ATOM 889 C CA . THR A 1 119 ? -1.638 -4.876 5.013 1.00 95.25 119 THR A CA 1
ATOM 890 C C . THR A 1 119 ? -2.896 -4.665 5.847 1.00 95.25 119 THR A C 1
ATOM 892 O O . THR A 1 119 ? -2.967 -5.194 6.948 1.00 95.25 119 THR A O 1
ATOM 895 N N . SER A 1 120 ? -3.901 -3.936 5.348 1.00 94.62 120 SER A N 1
ATOM 896 C CA . SER A 1 120 ? -5.122 -3.676 6.125 1.00 94.62 120 SER A CA 1
ATOM 897 C C . SER A 1 120 ? -5.930 -4.946 6.398 1.00 94.62 120 SER A C 1
ATOM 899 O O . SER A 1 120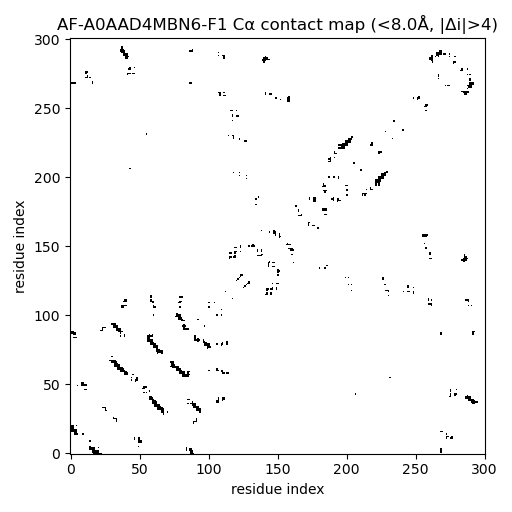 ? -6.487 -5.081 7.487 1.00 94.62 120 SER A O 1
ATOM 901 N N . TYR A 1 121 ? -5.970 -5.881 5.445 1.00 95.19 121 TYR A N 1
ATOM 902 C CA . TYR A 1 121 ? -6.699 -7.140 5.586 1.00 95.19 121 TYR A CA 1
ATOM 903 C C . TYR A 1 121 ? -6.111 -7.999 6.693 1.00 95.19 121 TYR A C 1
ATOM 905 O O . TYR A 1 121 ? -6.797 -8.317 7.661 1.00 95.19 121 TYR A O 1
ATOM 913 N N . GLU A 1 122 ? -4.821 -8.307 6.612 1.00 96.12 122 GLU A N 1
ATOM 914 C CA . GLU A 1 122 ? -4.173 -9.125 7.629 1.00 96.12 122 GLU A CA 1
ATOM 915 C C . GLU A 1 122 ? -4.117 -8.402 8.978 1.00 96.12 122 GLU A C 1
ATOM 917 O O . GLU A 1 122 ? -4.229 -9.036 10.023 1.00 96.12 122 GLU A O 1
ATOM 922 N N . ALA A 1 123 ? -4.006 -7.071 8.989 1.00 94.50 123 ALA A N 1
ATOM 923 C CA . ALA A 1 123 ? -4.027 -6.305 10.227 1.00 94.50 123 ALA A CA 1
ATOM 924 C C . ALA A 1 123 ? -5.359 -6.440 10.978 1.00 94.50 123 ALA A C 1
ATOM 926 O O . ALA A 1 123 ? -5.353 -6.689 12.184 1.00 94.50 123 ALA A O 1
ATOM 927 N N . LEU A 1 124 ? -6.484 -6.269 10.277 1.00 92.94 124 LEU A N 1
ATOM 928 C CA . LEU A 1 124 ? -7.816 -6.246 10.881 1.00 92.94 124 LEU A CA 1
ATOM 929 C C . LEU A 1 124 ? -8.408 -7.648 11.040 1.00 92.94 124 LEU A C 1
ATOM 931 O O . LEU A 1 124 ? -8.896 -7.977 12.119 1.00 92.94 124 LEU A O 1
ATOM 935 N N . VAL A 1 125 ? -8.348 -8.470 9.994 1.00 92.06 125 VAL A N 1
ATOM 936 C CA . VAL A 1 125 ? -8.970 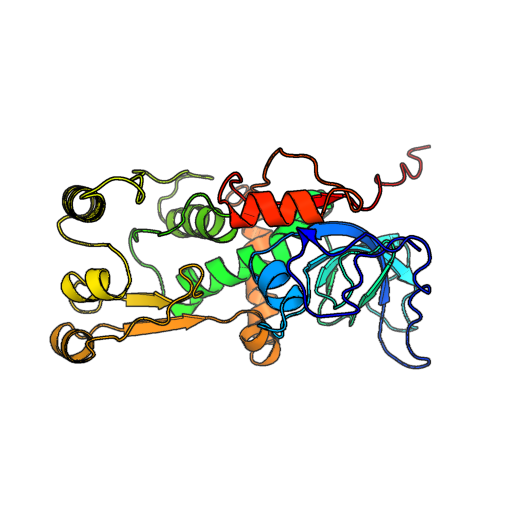-9.799 9.958 1.00 92.06 125 VAL A CA 1
ATOM 937 C C . VAL A 1 125 ? -8.062 -10.827 10.625 1.00 92.06 125 VAL A C 1
ATOM 939 O O . VAL A 1 125 ? -8.443 -11.420 11.627 1.00 92.06 125 VAL A O 1
ATOM 942 N N . GLY A 1 126 ? -6.837 -10.998 10.124 1.00 92.25 126 GLY A N 1
ATOM 943 C CA . GLY A 1 126 ? -5.941 -12.056 10.600 1.00 92.25 126 GLY A CA 1
ATOM 944 C C . GLY A 1 126 ? -5.401 -11.809 12.009 1.00 92.25 126 GLY A C 1
ATOM 945 O O . GLY A 1 126 ? -5.510 -12.656 12.892 1.00 92.25 126 GLY A O 1
ATOM 946 N N . ARG A 1 127 ? -4.821 -10.627 12.244 1.00 93.19 127 ARG A N 1
ATOM 947 C CA . ARG A 1 127 ? -4.072 -10.338 13.477 1.00 93.19 127 ARG A CA 1
ATOM 948 C C . ARG A 1 127 ? -4.939 -9.744 14.575 1.00 93.19 127 ARG A C 1
ATOM 950 O O . ARG A 1 127 ? -4.865 -10.197 15.713 1.00 93.19 127 ARG A O 1
ATOM 957 N N . ALA A 1 128 ? -5.741 -8.724 14.265 1.00 91.50 128 ALA A N 1
ATOM 958 C CA . ALA A 1 128 ? -6.611 -8.097 15.259 1.00 91.50 128 ALA A CA 1
ATOM 959 C C . ALA A 1 128 ? -7.909 -8.876 15.507 1.00 91.50 128 ALA A C 1
ATOM 961 O O . ALA A 1 128 ? -8.558 -8.623 16.529 1.00 91.50 128 ALA A O 1
ATOM 962 N N . ASN A 1 129 ? -8.276 -9.803 14.614 1.00 89.50 129 ASN A N 1
ATOM 963 C CA . ASN A 1 129 ? -9.539 -10.535 14.653 1.00 89.50 129 ASN A CA 1
ATOM 964 C C . ASN A 1 129 ? -10.709 -9.588 14.966 1.00 89.50 129 ASN A C 1
ATOM 966 O O . ASN A 1 129 ? -11.357 -9.696 16.013 1.00 89.50 129 ASN A O 1
ATOM 970 N N . LEU A 1 130 ? -10.872 -8.560 14.132 1.00 87.69 130 LEU A N 1
ATOM 971 C CA . LEU A 1 130 ? -11.829 -7.481 14.343 1.00 87.69 130 LEU A CA 1
ATOM 972 C C . LEU A 1 130 ? -13.246 -8.051 14.502 1.00 87.69 130 LEU A C 1
ATOM 974 O O . LEU A 1 130 ? -13.734 -8.728 13.614 1.00 87.69 130 LEU A O 1
ATOM 978 N N . GLN A 1 131 ? -13.892 -7.770 15.636 1.00 80.00 131 GLN A N 1
ATOM 979 C CA . GLN A 1 131 ? -15.263 -8.229 15.928 1.00 80.00 131 GLN A CA 1
ATOM 980 C C . GLN A 1 131 ? -16.294 -7.092 15.904 1.00 80.00 131 GLN A C 1
ATOM 982 O O . GLN A 1 131 ? -17.497 -7.326 15.896 1.00 80.00 131 GLN A O 1
ATOM 987 N N . ALA A 1 132 ? -15.834 -5.845 15.981 1.00 75.00 132 ALA A N 1
ATOM 988 C CA . ALA A 1 132 ? -16.678 -4.664 16.080 1.00 75.00 132 ALA A CA 1
ATOM 989 C C . ALA A 1 132 ? -15.945 -3.446 15.513 1.00 75.00 132 ALA A C 1
ATOM 991 O O . ALA A 1 132 ? -14.723 -3.459 15.379 1.00 75.00 132 ALA A O 1
ATOM 992 N N . VAL A 1 133 ? -16.695 -2.383 15.218 1.00 69.88 133 VAL A N 1
ATOM 993 C CA . VAL A 1 133 ? -16.178 -1.133 14.639 1.00 69.88 133 VAL A CA 1
ATOM 994 C C . VAL A 1 133 ? -14.987 -0.588 15.437 1.00 69.88 133 VAL A C 1
ATOM 996 O O . VAL A 1 133 ? -15.050 -0.461 16.662 1.00 69.88 133 VAL A O 1
ATOM 999 N N . ALA A 1 134 ? -13.927 -0.206 14.723 1.00 75.38 134 ALA A N 1
ATOM 1000 C CA . ALA A 1 134 ? -12.728 0.405 15.284 1.00 75.38 134 ALA A CA 1
ATOM 1001 C C . ALA A 1 134 ? -12.501 1.814 14.706 1.00 75.38 134 ALA A C 1
ATOM 1003 O O . ALA A 1 134 ? -12.683 2.015 13.503 1.00 75.38 134 ALA A O 1
ATOM 1004 N N . PRO A 1 135 ? -12.070 2.794 15.523 1.00 84.12 135 PRO A N 1
ATOM 1005 C CA . PRO A 1 135 ? -11.569 4.065 15.015 1.00 84.12 135 PRO A CA 1
ATOM 1006 C C . PRO A 1 135 ? -10.332 3.850 14.135 1.00 84.12 135 PRO A C 1
ATOM 1008 O O . PRO A 1 135 ? -9.419 3.117 14.514 1.00 84.12 135 PRO A O 1
ATOM 1011 N N . VAL A 1 136 ? -10.282 4.526 12.987 1.00 87.44 136 VAL A N 1
ATOM 1012 C CA . VAL A 1 136 ? -9.150 4.475 12.051 1.00 87.44 136 VAL A CA 1
ATOM 1013 C C . VAL A 1 136 ? -8.514 5.859 11.970 1.00 87.44 136 VAL A C 1
ATOM 1015 O O . VAL A 1 136 ? -9.153 6.824 11.556 1.00 87.44 136 VAL A O 1
ATOM 1018 N N . LEU A 1 137 ? -7.244 5.966 12.357 1.00 86.19 137 LEU A N 1
ATOM 1019 C CA . LEU A 1 137 ? -6.460 7.184 12.144 1.00 86.19 137 LEU A CA 1
ATOM 1020 C C . LEU A 1 137 ? -5.966 7.263 10.700 1.00 86.19 137 LEU A C 1
ATOM 1022 O O . LEU A 1 137 ? -5.739 6.240 10.058 1.00 86.19 137 LEU A O 1
ATOM 1026 N N . ALA A 1 138 ? -5.781 8.489 10.202 1.00 85.94 138 ALA A N 1
ATOM 1027 C CA . ALA A 1 138 ? -5.386 8.750 8.815 1.00 85.94 138 ALA A CA 1
ATOM 1028 C C . ALA A 1 138 ? -6.293 8.037 7.785 1.00 85.94 138 ALA A C 1
ATOM 1030 O O . ALA A 1 138 ? -5.831 7.589 6.735 1.00 85.94 138 ALA A O 1
ATOM 1031 N N . ALA A 1 139 ? -7.598 7.957 8.082 1.00 90.12 139 ALA A N 1
ATOM 1032 C CA . ALA A 1 139 ? -8.587 7.220 7.295 1.00 90.12 139 ALA A CA 1
ATOM 1033 C C . ALA A 1 139 ? -8.693 7.676 5.829 1.00 90.12 139 ALA A C 1
ATOM 1035 O O . ALA A 1 139 ? -9.079 6.880 4.984 1.00 90.12 139 ALA A O 1
ATOM 1036 N N . ALA A 1 140 ? -8.326 8.922 5.514 1.00 89.88 140 ALA A N 1
ATOM 1037 C CA . ALA A 1 140 ? -8.324 9.443 4.146 1.00 89.88 140 ALA A CA 1
ATOM 1038 C C . ALA A 1 140 ? -7.150 8.933 3.286 1.00 89.88 140 ALA A C 1
ATOM 1040 O O . ALA A 1 140 ? -7.212 9.020 2.064 1.00 89.88 140 ALA A O 1
ATOM 1041 N N . GLY A 1 141 ? -6.076 8.412 3.889 1.00 90.31 141 GLY A N 1
ATOM 1042 C CA . GLY A 1 141 ? -4.921 7.898 3.148 1.00 90.31 141 GLY A CA 1
ATOM 1043 C C . GLY A 1 141 ? -5.188 6.530 2.514 1.00 90.31 141 GLY A C 1
ATOM 1044 O O . GLY A 1 141 ? -6.088 5.807 2.936 1.00 90.31 141 GLY A O 1
ATOM 1045 N N . GLY A 1 142 ? -4.363 6.132 1.540 1.00 91.00 142 GLY A N 1
ATOM 1046 C CA . GLY A 1 142 ? -4.550 4.882 0.789 1.00 91.00 142 GLY A CA 1
ATOM 1047 C C . GLY A 1 142 ? -4.716 3.632 1.655 1.00 91.00 142 GLY A C 1
ATOM 1048 O O . GLY A 1 142 ? -5.621 2.847 1.413 1.00 91.00 142 GLY A O 1
ATOM 1049 N N . LEU A 1 143 ? -3.909 3.464 2.707 1.00 91.81 143 LEU A N 1
ATOM 1050 C CA . LEU A 1 143 ? -4.069 2.351 3.650 1.00 91.81 143 LEU A CA 1
ATOM 1051 C C . LEU A 1 143 ? -5.341 2.494 4.508 1.00 91.81 143 LEU A C 1
ATOM 1053 O O . LEU A 1 143 ? -6.080 1.526 4.694 1.00 91.81 143 LEU A O 1
ATOM 1057 N N . GLY A 1 144 ? -5.596 3.704 5.016 1.00 91.88 144 GLY A N 1
ATOM 1058 C CA . GLY A 1 144 ? -6.721 4.012 5.898 1.00 91.88 144 GLY A CA 1
ATOM 1059 C C . GLY A 1 144 ? -8.074 3.778 5.229 1.00 91.88 144 GLY A C 1
ATOM 1060 O O . GLY A 1 144 ? -8.957 3.185 5.842 1.00 91.88 144 GLY A O 1
ATOM 1061 N N . MET A 1 145 ? -8.219 4.137 3.952 1.00 92.00 145 MET A N 1
ATOM 1062 C CA . MET A 1 145 ? -9.460 3.900 3.208 1.00 92.00 145 MET A CA 1
ATOM 1063 C C . MET A 1 145 ? -9.729 2.408 3.001 1.00 92.00 145 MET A C 1
ATOM 1065 O O . MET A 1 145 ? -10.878 1.976 3.072 1.00 92.00 145 MET A O 1
ATOM 1069 N N . VAL A 1 146 ? -8.685 1.599 2.798 1.00 93.25 146 VAL A N 1
ATOM 1070 C CA . VAL A 1 146 ? -8.835 0.138 2.738 1.00 93.25 146 VAL A CA 1
ATOM 1071 C C . VAL A 1 146 ? -9.212 -0.413 4.116 1.00 93.25 146 VAL A C 1
ATOM 1073 O O . VAL A 1 146 ? -10.113 -1.241 4.212 1.00 93.25 146 VAL A O 1
ATOM 1076 N N . ALA A 1 147 ? -8.598 0.085 5.195 1.00 92.50 147 ALA A N 1
ATOM 1077 C CA . ALA A 1 147 ? -8.959 -0.307 6.558 1.00 92.50 147 ALA A CA 1
ATOM 1078 C C . ALA A 1 147 ? -10.427 0.020 6.890 1.00 92.50 147 ALA A C 1
ATOM 1080 O O . ALA A 1 147 ? -11.108 -0.800 7.502 1.00 92.50 147 ALA A O 1
ATOM 1081 N N . VAL A 1 148 ? -10.940 1.169 6.435 1.00 91.56 148 VAL A N 1
ATOM 1082 C CA . VAL A 1 148 ? -12.361 1.529 6.565 1.00 91.56 148 VAL A CA 1
ATOM 1083 C C . VAL A 1 148 ? -13.251 0.549 5.798 1.00 91.56 148 VAL A C 1
ATOM 1085 O O . VAL A 1 148 ? -14.205 0.038 6.378 1.00 91.56 148 VAL A O 1
ATOM 1088 N N . GLN A 1 149 ? -12.930 0.231 4.537 1.00 91.12 149 GLN A N 1
ATOM 1089 C CA . GLN A 1 149 ? -13.704 -0.747 3.759 1.00 91.12 149 GLN A CA 1
ATOM 1090 C C . GLN A 1 149 ? -13.721 -2.129 4.431 1.00 91.12 149 GLN A C 1
ATOM 1092 O O . GLN A 1 149 ? -14.782 -2.732 4.577 1.00 91.12 149 GLN A O 1
ATOM 1097 N N . ILE A 1 150 ? -12.562 -2.613 4.889 1.00 90.31 150 ILE A N 1
ATOM 1098 C CA . ILE A 1 150 ? -12.424 -3.929 5.531 1.00 90.31 150 ILE A CA 1
ATOM 1099 C C . ILE A 1 150 ? -13.153 -3.969 6.874 1.00 90.31 150 ILE A C 1
ATOM 1101 O O . ILE A 1 150 ? -13.884 -4.918 7.145 1.00 90.31 150 ILE A O 1
ATOM 1105 N N . GLY A 1 151 ? -13.037 -2.913 7.683 1.00 88.38 151 GLY A N 1
ATOM 1106 C CA . GLY A 1 151 ? -13.734 -2.803 8.967 1.00 88.38 151 GLY A CA 1
ATOM 1107 C C . GLY A 1 151 ? -15.262 -2.771 8.856 1.00 88.38 151 GLY A C 1
ATOM 1108 O O . GLY A 1 151 ? -15.954 -2.887 9.867 1.00 88.38 151 GLY A O 1
ATOM 1109 N N . LYS A 1 152 ? -15.799 -2.622 7.639 1.00 84.12 152 LYS A N 1
ATOM 1110 C CA . LYS A 1 152 ? -17.232 -2.651 7.338 1.00 84.12 152 LYS A CA 1
ATOM 1111 C C . LYS A 1 152 ? -17.733 -3.980 6.783 1.00 84.12 152 LYS A C 1
ATOM 1113 O O . LYS A 1 152 ? -18.948 -4.138 6.684 1.00 84.12 152 LYS A O 1
ATOM 1118 N N . LEU A 1 153 ? -16.853 -4.926 6.446 1.00 80.00 153 LEU A N 1
ATOM 1119 C CA . LEU A 1 153 ? -17.251 -6.154 5.752 1.00 80.00 153 LEU A CA 1
ATOM 1120 C C . LEU A 1 153 ? -18.305 -6.962 6.530 1.00 80.00 153 LEU A C 1
ATOM 1122 O O . LEU A 1 153 ? -19.252 -7.435 5.904 1.00 80.00 153 LEU A O 1
ATOM 1126 N N . ASP A 1 154 ? -18.223 -7.039 7.859 1.00 63.12 154 ASP A N 1
ATOM 1127 C CA . ASP A 1 154 ? -19.191 -7.780 8.692 1.00 63.12 154 ASP A CA 1
ATOM 1128 C C . ASP A 1 154 ? -20.523 -7.047 8.927 1.00 63.12 154 ASP A C 1
ATOM 1130 O O . ASP A 1 154 ? -21.482 -7.638 9.417 1.00 63.12 154 ASP A O 1
ATOM 1134 N N . LEU A 1 155 ? -20.642 -5.774 8.536 1.00 53.59 155 LEU A N 1
ATOM 1135 C CA . LEU A 1 155 ? -21.855 -4.976 8.758 1.00 53.59 155 LEU A CA 1
ATOM 1136 C C . LEU A 1 155 ? -22.890 -5.082 7.625 1.00 53.59 155 LEU A C 1
ATOM 1138 O O . LEU A 1 155 ? -23.775 -4.231 7.535 1.00 53.59 155 LEU A O 1
ATOM 1142 N N . ALA A 1 156 ? -22.783 -6.091 6.751 1.00 41.00 156 ALA A N 1
ATOM 1143 C CA . ALA A 1 156 ? -23.670 -6.344 5.600 1.00 41.00 156 ALA A CA 1
ATOM 1144 C C . ALA A 1 156 ? -23.864 -5.151 4.634 1.00 41.00 156 ALA A C 1
ATOM 1146 O O . ALA A 1 156 ? -24.680 -5.207 3.715 1.00 41.00 156 ALA A O 1
ATOM 1147 N N . ARG A 1 157 ? -23.098 -4.070 4.806 1.00 42.00 157 ARG A N 1
ATOM 1148 C CA . ARG A 1 157 ? -23.099 -2.898 3.937 1.00 42.00 157 ARG A CA 1
ATOM 1149 C C . ARG A 1 157 ? -21.925 -3.040 2.976 1.00 42.00 157 ARG A C 1
ATOM 1151 O O . ARG A 1 157 ? -20.783 -3.209 3.392 1.00 42.00 157 ARG A O 1
ATOM 1158 N N . THR A 1 158 ? -22.242 -3.005 1.686 1.00 41.75 158 THR A N 1
ATOM 1159 C CA . THR A 1 158 ? -21.313 -2.804 0.564 1.00 41.75 158 THR A CA 1
ATOM 1160 C C . THR A 1 158 ? -20.302 -1.689 0.843 1.00 41.75 158 THR A C 1
ATOM 1162 O O . THR A 1 158 ? -20.540 -0.885 1.740 1.00 41.75 158 THR A O 1
ATOM 1165 N N . VAL A 1 159 ? -19.239 -1.602 0.026 1.00 52.81 159 VAL A N 1
ATOM 1166 C CA . VAL A 1 159 ? -1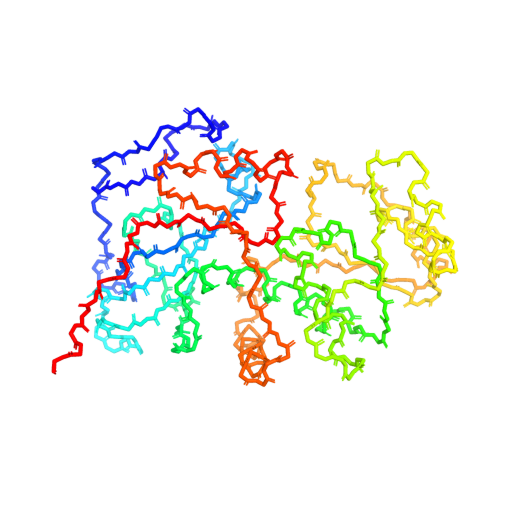8.281 -0.475 -0.085 1.00 52.81 159 VAL A CA 1
ATOM 1167 C C . VAL A 1 159 ? -18.780 0.782 0.632 1.00 52.81 159 VAL A C 1
ATOM 1169 O O . VAL A 1 159 ? -19.647 1.496 0.127 1.00 52.81 159 VAL A O 1
ATOM 1172 N N . GLY A 1 160 ? -18.284 0.995 1.846 1.00 58.81 160 GLY A N 1
ATOM 1173 C CA . GLY A 1 160 ? -18.790 2.012 2.756 1.00 58.81 160 GLY A CA 1
ATOM 1174 C C . GLY A 1 160 ? -17.685 2.965 3.176 1.00 58.81 160 GLY A C 1
ATOM 1175 O O . GLY A 1 160 ? -16.541 2.557 3.372 1.00 58.81 160 GLY A O 1
ATOM 1176 N N . GLY A 1 161 ? -18.035 4.241 3.309 1.00 75.19 161 GLY A N 1
ATOM 1177 C CA . GLY A 1 161 ? -17.187 5.228 3.968 1.00 75.19 161 GLY A CA 1
ATOM 1178 C C . GLY A 1 161 ? -17.205 5.067 5.488 1.00 75.19 161 GLY A C 1
ATOM 1179 O O . GLY A 1 161 ? -17.929 4.238 6.047 1.00 75.19 161 GLY A O 1
ATOM 1180 N N . ALA A 1 162 ? -16.408 5.889 6.165 1.00 85.31 162 ALA A N 1
ATOM 1181 C CA . ALA A 1 162 ? -16.487 6.009 7.614 1.00 85.31 162 ALA A CA 1
ATOM 1182 C C . ALA A 1 162 ? -17.876 6.538 8.018 1.00 85.31 162 ALA A C 1
ATOM 1184 O O . ALA A 1 162 ? -18.413 7.414 7.344 1.00 85.31 162 ALA A O 1
ATOM 1185 N N . ASP A 1 163 ? -18.447 6.031 9.117 1.00 84.75 163 ASP A N 1
ATOM 1186 C CA . ASP A 1 163 ? -19.726 6.552 9.638 1.00 84.75 163 ASP A CA 1
ATOM 1187 C C . ASP A 1 163 ? -19.576 7.976 10.180 1.00 84.75 163 ASP A C 1
ATOM 1189 O O . ASP A 1 163 ? -20.498 8.782 10.115 1.00 84.75 163 ASP A O 1
ATOM 1193 N N . PHE A 1 164 ? -18.395 8.263 10.727 1.00 87.38 164 PHE A N 1
ATOM 1194 C CA . PHE A 1 164 ? -18.026 9.543 11.303 1.00 87.38 164 PHE A CA 1
ATOM 1195 C C . PHE A 1 164 ? -16.613 9.898 10.856 1.00 87.38 164 PHE A C 1
ATOM 1197 O O . PHE A 1 164 ? -15.739 9.030 10.777 1.00 87.38 164 PHE A O 1
ATOM 1204 N N . VAL A 1 165 ? -16.381 11.181 10.596 1.00 89.56 165 VAL A N 1
ATOM 1205 C CA . VAL A 1 165 ? -15.074 11.717 10.216 1.00 89.56 165 VAL A CA 1
ATOM 1206 C C . VAL A 1 165 ? -14.740 12.849 11.171 1.00 89.56 165 VAL A C 1
ATOM 1208 O O . VAL A 1 165 ? -15.558 13.738 11.375 1.00 89.56 165 VAL A O 1
ATOM 1211 N N . VAL A 1 166 ? -13.537 12.803 11.740 1.00 88.44 166 VAL A N 1
ATOM 1212 C CA . VAL A 1 166 ? -13.010 13.846 12.622 1.00 88.44 166 VAL A CA 1
ATOM 1213 C C . VAL A 1 166 ? -11.724 14.393 12.014 1.00 88.44 166 VAL A C 1
ATOM 1215 O O . VAL A 1 166 ? -10.816 13.629 11.669 1.00 88.44 166 VAL A O 1
ATOM 1218 N N . ASP A 1 167 ? -11.645 15.715 11.889 1.00 88.81 167 ASP A N 1
ATOM 1219 C CA . ASP A 1 167 ? -10.446 16.411 11.433 1.00 88.81 167 ASP A CA 1
ATOM 1220 C C . ASP A 1 167 ? -9.433 16.517 12.581 1.00 88.81 167 ASP A C 1
ATOM 1222 O O . ASP A 1 167 ? -9.555 17.349 13.480 1.00 88.81 167 ASP A O 1
ATOM 1226 N N . TYR A 1 168 ? -8.400 15.673 12.538 1.00 84.94 168 TYR A N 1
ATOM 1227 C CA . TYR A 1 168 ? -7.372 15.628 13.577 1.00 84.94 168 TYR A CA 1
ATOM 1228 C C . TYR A 1 168 ? -6.440 16.857 13.594 1.00 84.94 168 TYR A C 1
ATOM 1230 O O . TYR A 1 168 ? -5.554 16.932 14.447 1.00 84.94 168 TYR A O 1
ATOM 1238 N N . THR A 1 169 ? -6.588 17.801 12.653 1.00 86.69 169 THR A N 1
ATOM 1239 C CA . THR A 1 169 ? -5.844 19.075 12.652 1.00 86.69 169 THR A CA 1
ATOM 1240 C C . THR A 1 169 ? -6.485 20.136 13.546 1.00 86.69 169 THR A C 1
ATOM 1242 O O . THR A 1 169 ? -5.842 21.133 13.871 1.00 86.69 169 THR A O 1
ATOM 1245 N N . LYS A 1 170 ? -7.737 19.928 13.969 1.00 89.69 170 LYS A N 1
ATOM 1246 C CA . LYS A 1 170 ? -8.445 20.827 14.883 1.00 89.69 170 LYS A CA 1
ATOM 1247 C C . LYS A 1 170 ? -8.077 20.528 16.330 1.00 89.69 170 LYS A C 1
ATOM 1249 O O . LYS A 1 170 ? -7.917 19.374 16.729 1.00 89.69 170 LYS A O 1
ATOM 1254 N N . GLU A 1 171 ? -7.975 21.576 17.140 1.00 89.62 171 GLU A N 1
ATOM 1255 C CA . GLU A 1 171 ? -7.824 21.414 18.583 1.00 89.62 171 GLU A CA 1
ATOM 1256 C C . GLU A 1 171 ? -9.006 20.624 19.161 1.00 89.62 171 GLU A C 1
ATOM 1258 O O . GLU A 1 171 ? -10.153 20.793 18.752 1.00 89.62 171 GLU A O 1
ATOM 1263 N N . GLY A 1 172 ? -8.726 19.728 20.110 1.00 86.81 172 GLY A N 1
ATOM 1264 C CA . GLY A 1 172 ? -9.767 18.945 20.778 1.00 86.81 172 GLY A CA 1
ATOM 1265 C C . GLY A 1 172 ? -10.362 17.788 19.965 1.00 86.81 172 GLY A C 1
ATOM 1266 O O . GLY A 1 172 ? -11.271 17.132 20.474 1.00 86.81 172 GLY A O 1
ATOM 1267 N N . TRP A 1 173 ? -9.839 17.466 18.774 1.00 88.50 173 TRP A N 1
ATOM 1268 C CA . TRP A 1 173 ? -10.331 16.358 17.935 1.00 88.50 173 TRP A CA 1
ATOM 1269 C C . TRP A 1 173 ? -10.441 15.019 18.687 1.00 88.50 173 TRP A C 1
ATOM 1271 O O . TRP A 1 173 ? -11.377 14.249 18.485 1.00 88.50 173 TRP A O 1
ATOM 1281 N N . GLU A 1 174 ? -9.530 14.738 19.623 1.00 84.62 174 GLU A N 1
ATOM 1282 C CA . GLU A 1 174 ? -9.583 13.515 20.433 1.00 84.62 174 GLU A CA 1
ATOM 1283 C C . GLU A 1 174 ? -10.826 13.460 21.325 1.00 84.62 174 GLU A C 1
ATOM 1285 O O . GLU A 1 174 ? -11.385 12.388 21.549 1.00 84.62 174 GLU A O 1
ATOM 1290 N N . GLN A 1 175 ? -11.284 14.607 21.832 1.00 88.06 175 GLN A N 1
ATOM 1291 C CA . GLN A 1 175 ? -12.507 14.686 22.630 1.00 88.06 175 GLN A CA 1
ATOM 1292 C C . GLN A 1 175 ? -13.734 14.413 21.761 1.00 88.06 175 GLN A C 1
ATOM 1294 O O . GLN A 1 175 ? -14.666 13.757 22.218 1.00 88.06 175 GLN A O 1
ATOM 1299 N N . GLU A 1 176 ? -13.727 14.871 20.509 1.00 89.44 176 GLU A N 1
ATOM 1300 C CA . GLU A 1 176 ? -14.774 14.569 19.533 1.00 89.44 176 GLU A CA 1
ATOM 1301 C C . GLU A 1 176 ? -14.826 13.069 19.215 1.00 89.44 176 GLU A C 1
ATOM 1303 O O . GLU A 1 176 ? -15.888 12.454 19.331 1.00 89.44 176 GLU A O 1
ATOM 1308 N N . VAL A 1 177 ? -13.673 12.442 18.952 1.00 86.06 177 VAL A N 1
ATOM 1309 C CA . VAL A 1 177 ? -13.583 10.982 18.767 1.00 86.06 177 VAL A CA 1
ATOM 1310 C C . VAL A 1 177 ? -14.123 10.244 19.992 1.00 86.06 177 VAL A C 1
ATOM 1312 O O . VAL A 1 177 ? -14.908 9.304 19.854 1.00 86.06 177 VAL A O 1
ATOM 1315 N N . ARG A 1 178 ? -13.771 10.685 21.204 1.00 86.38 178 ARG A N 1
ATOM 1316 C CA . ARG A 1 178 ? -14.295 10.090 22.441 1.00 86.38 178 ARG A CA 1
ATOM 1317 C C . ARG A 1 178 ? -15.804 10.273 22.571 1.00 86.38 178 ARG A C 1
ATOM 1319 O O . ARG A 1 178 ? -16.474 9.324 22.955 1.00 86.38 178 ARG A O 1
ATOM 1326 N N . LYS A 1 179 ? -16.369 11.431 22.225 1.00 90.00 179 LYS A N 1
ATOM 1327 C CA . LYS A 1 179 ? -17.831 11.632 22.245 1.00 90.00 179 LYS A CA 1
ATOM 1328 C C . LYS A 1 179 ? -18.541 10.648 21.311 1.00 90.00 179 LYS A C 1
ATOM 1330 O O . LYS A 1 179 ? -19.489 9.997 21.734 1.00 90.00 179 LYS A O 1
ATOM 1335 N N . ILE A 1 180 ? -18.037 10.485 20.088 1.00 87.75 180 ILE A N 1
ATOM 1336 C CA . ILE A 1 180 ? -18.622 9.597 19.067 1.00 87.75 180 ILE A CA 1
ATOM 1337 C C . ILE A 1 180 ? -18.520 8.124 19.474 1.00 87.75 180 ILE A C 1
ATOM 1339 O O . ILE A 1 180 ? -19.435 7.333 19.262 1.00 87.75 180 ILE A O 1
ATOM 1343 N N . THR A 1 181 ? -17.393 7.734 20.062 1.00 84.19 181 THR A N 1
ATOM 1344 C CA . THR A 1 181 ? -17.071 6.320 20.300 1.00 84.19 181 THR A CA 1
ATOM 1345 C C . THR A 1 181 ? -17.408 5.842 21.713 1.00 84.19 181 THR A C 1
ATOM 1347 O O . THR A 1 181 ? -17.110 4.692 22.049 1.00 84.19 181 THR A O 1
ATOM 1350 N N . GLY A 1 182 ? -18.010 6.684 22.559 1.00 84.69 182 GLY A N 1
ATOM 1351 C CA . GLY A 1 182 ? -18.294 6.344 23.958 1.00 84.69 182 GLY A CA 1
ATOM 1352 C C . GLY A 1 182 ? -17.030 6.270 24.822 1.00 84.69 182 GLY A C 1
ATOM 1353 O O . GLY A 1 182 ? -16.854 5.349 25.612 1.00 84.69 182 GLY A O 1
ATOM 1354 N N . GLY A 1 183 ? -16.120 7.219 24.627 1.00 83.25 183 GLY A N 1
ATOM 1355 C CA . GLY A 1 183 ? -14.901 7.416 25.404 1.00 83.25 183 GLY A CA 1
ATOM 1356 C C . GLY A 1 183 ? -13.623 6.876 24.766 1.00 83.25 183 GLY A C 1
ATOM 1357 O O . GLY A 1 183 ? -12.571 7.050 25.369 1.00 83.25 183 GLY A O 1
ATOM 1358 N N . ARG A 1 184 ? -13.680 6.256 23.580 1.00 83.44 184 ARG A N 1
ATOM 1359 C CA . ARG A 1 184 ? -12.578 5.496 22.954 1.00 83.44 184 ARG A CA 1
ATOM 1360 C C . ARG A 1 184 ? -11.832 6.307 21.876 1.00 83.44 184 ARG A C 1
ATOM 1362 O O . ARG A 1 184 ? -12.233 7.408 21.516 1.00 83.44 184 ARG A O 1
ATOM 1369 N N . GLY A 1 185 ? -10.734 5.757 21.355 1.00 79.88 185 GLY A N 1
ATOM 1370 C CA . GLY A 1 185 ? -9.972 6.335 20.238 1.00 79.88 185 GLY A CA 1
ATOM 1371 C C . GLY A 1 185 ? -8.970 7.436 20.619 1.00 79.88 185 GLY A C 1
ATOM 1372 O O . GLY A 1 185 ? -8.865 7.843 21.775 1.00 79.88 185 GLY A O 1
ATOM 1373 N N . GLY A 1 186 ? -8.201 7.877 19.621 1.00 80.88 186 GLY A N 1
ATOM 1374 C CA . GLY A 1 186 ? -7.035 8.756 19.768 1.00 80.88 186 GLY A CA 1
ATOM 1375 C C . GLY A 1 186 ? -5.785 8.132 19.142 1.00 80.88 186 GLY A C 1
ATOM 1376 O O . GLY A 1 186 ? -5.865 7.040 18.572 1.00 80.88 186 GLY A O 1
ATOM 1377 N N . ARG A 1 187 ? -4.636 8.812 19.250 1.00 85.44 187 ARG A N 1
ATOM 1378 C CA . ARG A 1 187 ? -3.314 8.221 18.936 1.00 85.44 187 ARG A CA 1
ATOM 1379 C C . ARG A 1 187 ? -3.003 7.063 19.878 1.00 85.44 187 ARG A C 1
ATOM 1381 O O . ARG A 1 187 ? -3.731 6.865 20.842 1.00 85.44 187 ARG A O 1
ATOM 1388 N N . ILE A 1 188 ? -1.984 6.243 19.606 1.00 86.69 188 ILE A N 1
ATOM 1389 C CA . ILE A 1 188 ? -1.842 4.970 20.336 1.00 86.69 188 ILE A CA 1
ATOM 1390 C C . ILE A 1 188 ? -1.678 5.176 21.848 1.00 86.69 188 ILE A C 1
ATOM 1392 O O . ILE A 1 188 ? -2.305 4.453 22.625 1.00 86.69 188 ILE A O 1
ATOM 1396 N N . ARG A 1 189 ? -0.930 6.193 22.292 1.00 87.25 189 ARG A N 1
ATOM 1397 C CA . ARG A 1 189 ? -0.826 6.539 23.717 1.00 87.25 189 ARG A CA 1
ATOM 1398 C C . ARG A 1 189 ? -2.183 6.869 24.345 1.00 87.25 189 ARG A C 1
ATOM 1400 O O . ARG A 1 189 ? -2.465 6.430 25.459 1.00 87.25 189 ARG A O 1
ATOM 1407 N N . GLU A 1 190 ? -3.017 7.642 23.666 1.00 83.88 190 GLU A N 1
ATOM 1408 C CA . GLU A 1 190 ? -4.333 8.070 24.137 1.00 83.88 190 GLU A CA 1
ATOM 1409 C C . GLU A 1 190 ? -5.358 6.946 24.031 1.00 83.88 190 GLU A C 1
ATOM 1411 O O . GLU A 1 190 ? -6.109 6.715 24.978 1.00 83.88 190 GLU A O 1
ATOM 1416 N N . ALA A 1 191 ? -5.319 6.194 22.934 1.00 85.94 191 ALA A N 1
ATOM 1417 C CA . ALA A 1 191 ? -6.131 5.017 22.692 1.00 85.94 191 ALA A CA 1
ATOM 1418 C C . ALA A 1 191 ? -5.913 3.972 23.788 1.00 85.94 191 ALA A C 1
ATOM 1420 O O . ALA A 1 191 ? -6.885 3.402 24.262 1.00 85.94 191 ALA A O 1
ATOM 1421 N N . LEU A 1 192 ? -4.677 3.767 24.264 1.00 89.62 192 LEU A N 1
ATOM 1422 C CA . LEU A 1 192 ? -4.398 2.862 25.386 1.00 89.62 192 LEU A CA 1
ATOM 1423 C C . LEU A 1 192 ? -5.010 3.328 26.717 1.00 89.62 192 LEU A C 1
ATOM 1425 O O . LEU A 1 192 ? -5.339 2.489 27.552 1.00 89.62 192 LEU A O 1
ATOM 1429 N N . LYS A 1 193 ? -5.200 4.635 26.942 1.00 87.75 193 LYS A N 1
ATOM 1430 C CA . LYS A 1 193 ? -5.846 5.145 28.172 1.00 87.75 193 LYS A CA 1
ATOM 1431 C C . LYS A 1 193 ? -7.339 4.829 28.199 1.00 87.75 193 LYS A C 1
ATOM 1433 O O . LYS A 1 193 ? -7.901 4.606 29.270 1.00 87.75 193 LYS A O 1
ATOM 1438 N N . CYS A 1 194 ? -7.972 4.810 27.030 1.00 84.19 194 CYS A N 1
ATOM 1439 C CA . CYS A 1 194 ? -9.401 4.565 26.871 1.00 84.19 194 CYS A CA 1
ATOM 1440 C C . CYS A 1 194 ? -9.742 3.216 26.226 1.00 84.19 194 CYS A C 1
ATOM 1442 O O . CYS A 1 194 ? -10.899 2.970 25.877 1.00 84.19 194 CYS A O 1
ATOM 1444 N N . ILE A 1 195 ? -8.755 2.335 26.072 1.00 88.38 195 ILE A N 1
ATOM 1445 C CA . ILE A 1 195 ? -8.971 1.003 25.526 1.00 88.38 195 ILE A CA 1
ATOM 1446 C C . ILE A 1 195 ? -9.886 0.214 26.465 1.00 88.38 195 ILE A C 1
ATOM 1448 O O . ILE A 1 195 ? -9.774 0.280 27.695 1.00 88.38 195 ILE A O 1
ATOM 1452 N N . VAL A 1 196 ? -10.827 -0.514 25.872 1.00 87.81 196 VAL A N 1
ATOM 1453 C CA . VAL A 1 196 ? -11.713 -1.409 26.620 1.00 87.81 196 VAL A CA 1
ATOM 1454 C C . VAL A 1 196 ? -10.925 -2.589 27.171 1.00 87.81 196 VAL A C 1
ATOM 1456 O O . VAL A 1 196 ? -9.853 -2.921 26.660 1.00 87.81 196 VAL A O 1
ATOM 1459 N N . TRP A 1 197 ? -11.468 -3.235 28.203 1.00 92.44 197 TRP A N 1
ATOM 1460 C CA . TRP A 1 197 ? -10.898 -4.485 28.689 1.00 92.44 197 TRP A CA 1
ATOM 1461 C C . TRP A 1 197 ? -10.852 -5.513 27.546 1.00 92.44 197 TRP A C 1
ATOM 1463 O O . TRP A 1 197 ? -11.841 -5.666 26.829 1.00 92.44 197 TRP A O 1
ATOM 1473 N N . GLY A 1 198 ? -9.703 -6.154 27.318 1.00 90.69 198 GLY A N 1
ATOM 1474 C CA . GLY A 1 198 ? -9.509 -7.073 26.186 1.00 90.69 198 GLY A CA 1
ATOM 1475 C C . GLY A 1 198 ? -9.362 -6.397 24.813 1.00 90.69 198 GLY A C 1
ATOM 1476 O O . GLY A 1 198 ? -9.324 -7.080 23.788 1.00 90.69 198 GLY A O 1
ATOM 1477 N N . GLY A 1 199 ? -9.304 -5.062 24.757 1.00 90.31 199 GLY A N 1
ATOM 1478 C CA . GLY A 1 199 ? -9.197 -4.312 23.506 1.00 90.31 199 GLY A CA 1
ATOM 1479 C C . GLY A 1 199 ? -7.833 -4.456 22.821 1.00 90.31 199 GLY A C 1
ATOM 1480 O O . GLY A 1 199 ? -6.843 -4.877 23.421 1.00 90.31 199 GLY A O 1
ATOM 1481 N N . ARG A 1 200 ? -7.770 -4.072 21.540 1.00 91.69 200 ARG A N 1
ATOM 1482 C CA . ARG A 1 200 ? -6.566 -4.202 20.704 1.00 91.69 200 ARG A CA 1
ATOM 1483 C C . ARG A 1 200 ? -6.155 -2.859 20.109 1.00 91.69 200 ARG A C 1
ATOM 1485 O O . ARG A 1 200 ? -6.980 -2.171 19.515 1.00 91.69 200 ARG A O 1
ATOM 1492 N N . ALA A 1 201 ? -4.880 -2.512 20.250 1.00 91.75 201 ALA A N 1
ATOM 1493 C CA . ALA A 1 201 ? -4.248 -1.384 19.575 1.00 91.75 201 ALA A CA 1
ATOM 1494 C C . ALA A 1 201 ? -3.380 -1.909 18.425 1.00 91.75 201 ALA A C 1
ATOM 1496 O O . ALA A 1 201 ? -2.457 -2.694 18.646 1.00 91.75 201 ALA A O 1
ATOM 1497 N N . LEU A 1 202 ? -3.685 -1.491 17.198 1.00 91.56 202 LEU A N 1
ATOM 1498 C CA . LEU A 1 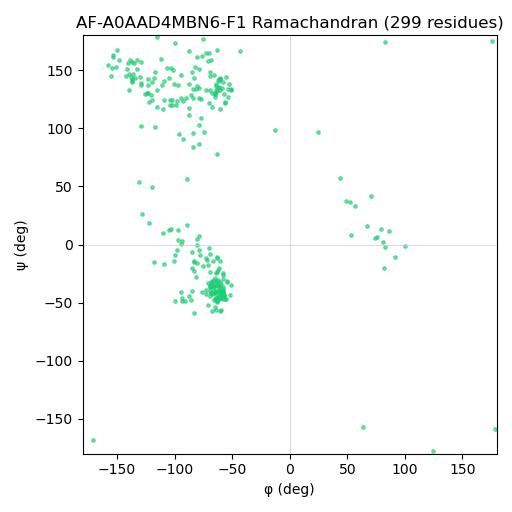202 ? -3.017 -1.958 15.986 1.00 91.56 202 LEU A CA 1
ATOM 1499 C C . LEU A 1 202 ? -2.014 -0.908 15.482 1.00 91.56 202 LEU A C 1
ATOM 1501 O O . LEU A 1 202 ? -2.380 0.236 15.224 1.00 91.56 202 LEU A O 1
ATOM 1505 N N . VAL A 1 203 ? -0.756 -1.313 15.321 1.00 92.06 203 VAL A N 1
ATOM 1506 C CA . VAL A 1 203 ? 0.358 -0.491 14.833 1.00 92.06 203 VAL A CA 1
ATOM 1507 C C . VAL A 1 203 ? 0.761 -0.972 13.445 1.00 92.06 203 VAL A C 1
ATOM 1509 O O . VAL A 1 203 ? 1.222 -2.101 13.274 1.00 92.06 203 VAL A O 1
ATOM 1512 N N . VAL A 1 204 ? 0.604 -0.099 12.451 1.00 88.69 204 VAL A N 1
ATOM 1513 C CA . VAL A 1 204 ? 0.895 -0.415 11.039 1.00 88.69 204 VAL A CA 1
ATOM 1514 C C . VAL A 1 204 ? 2.013 0.463 10.460 1.00 88.69 204 VAL A C 1
ATOM 1516 O O . VAL A 1 204 ? 2.597 0.144 9.430 1.00 88.69 204 VAL A O 1
ATOM 1519 N N . GLY A 1 205 ? 2.359 1.562 11.132 1.00 85.69 205 GLY A N 1
ATOM 1520 C CA . GLY A 1 205 ? 3.448 2.442 10.722 1.00 85.69 205 GLY A CA 1
ATOM 1521 C C . GLY A 1 205 ? 3.571 3.681 11.604 1.00 85.69 205 GLY A C 1
ATOM 1522 O O . GLY A 1 205 ? 2.732 3.928 12.468 1.00 85.69 205 GLY A O 1
ATOM 1523 N N . PHE A 1 206 ? 4.614 4.470 11.348 1.00 83.31 206 PHE A N 1
ATOM 1524 C CA . PHE A 1 206 ? 4.981 5.660 12.122 1.00 83.31 206 PHE A CA 1
ATOM 1525 C C . PHE A 1 206 ? 4.965 6.919 11.246 1.00 83.31 206 PHE A C 1
ATOM 1527 O O . PHE A 1 206 ? 5.910 7.700 11.232 1.00 83.31 206 PHE A O 1
ATOM 1534 N N . ALA A 1 207 ? 3.882 7.134 10.494 1.00 74.25 207 ALA A N 1
ATOM 1535 C CA . ALA A 1 207 ? 3.746 8.295 9.604 1.00 74.25 207 ALA A CA 1
ATOM 1536 C C . ALA A 1 207 ? 3.749 9.652 10.346 1.00 74.25 207 ALA A C 1
ATOM 1538 O O . ALA A 1 207 ? 3.848 10.702 9.720 1.00 74.25 207 ALA A O 1
ATOM 1539 N N . GLY A 1 208 ? 3.629 9.641 11.679 1.00 73.31 208 GLY A N 1
ATOM 1540 C CA . GLY A 1 208 ? 3.813 10.819 12.528 1.00 73.31 208 GLY A CA 1
ATOM 1541 C C . GLY A 1 208 ? 5.276 11.194 12.790 1.00 73.31 208 GLY A C 1
ATOM 1542 O O . GLY A 1 208 ? 5.505 12.204 13.441 1.00 73.31 208 GLY A O 1
ATOM 1543 N N . GLY A 1 209 ? 6.248 10.397 12.329 1.00 73.25 209 GLY A N 1
ATOM 1544 C CA . GLY A 1 209 ? 7.686 10.655 12.477 1.00 73.25 209 GLY A CA 1
ATOM 1545 C C . GLY A 1 209 ? 8.283 10.257 13.831 1.00 73.25 209 GLY A C 1
ATOM 1546 O O . GLY A 1 209 ? 9.482 10.014 13.917 1.00 73.25 209 GLY A O 1
ATOM 1547 N N . GLU A 1 210 ? 7.463 10.118 14.873 1.00 78.50 210 GLU A N 1
ATOM 1548 C CA . GLU A 1 210 ? 7.905 9.710 16.209 1.00 78.50 210 GLU A CA 1
ATOM 1549 C C . GLU A 1 210 ? 7.438 8.295 16.569 1.00 78.50 210 GLU A C 1
ATOM 1551 O O . GLU A 1 210 ? 6.299 7.898 16.304 1.00 78.50 210 GLU A O 1
ATOM 1556 N N . ILE A 1 211 ? 8.314 7.541 17.236 1.00 84.31 211 ILE A N 1
ATOM 1557 C CA . ILE A 1 211 ? 7.957 6.273 17.875 1.00 84.31 211 ILE A CA 1
ATOM 1558 C C . ILE A 1 211 ? 7.463 6.585 19.289 1.00 84.31 211 ILE A C 1
ATOM 1560 O O . ILE A 1 211 ? 8.227 7.006 20.161 1.00 84.31 211 ILE A O 1
ATOM 1564 N N . GLU A 1 212 ? 6.167 6.388 19.526 1.00 84.81 212 GLU A N 1
ATOM 1565 C CA . GLU A 1 212 ? 5.548 6.728 20.804 1.00 84.81 212 GLU A CA 1
ATOM 1566 C C . GLU A 1 212 ? 6.047 5.831 21.950 1.00 84.81 212 GLU A C 1
ATOM 1568 O O . GLU A 1 212 ? 5.996 4.604 21.883 1.00 84.81 212 GLU A O 1
ATOM 1573 N N . LYS A 1 213 ? 6.451 6.446 23.070 1.00 87.94 213 LYS A N 1
ATOM 1574 C CA . LYS A 1 213 ? 6.647 5.731 24.341 1.00 87.94 213 LYS A CA 1
ATOM 1575 C C . LYS A 1 213 ? 5.293 5.301 24.907 1.00 87.94 213 LYS A C 1
ATOM 1577 O O . LYS A 1 213 ? 4.435 6.153 25.159 1.00 87.94 213 LYS A O 1
ATOM 1582 N N . LEU A 1 214 ? 5.119 3.996 25.119 1.00 90.38 214 LEU A N 1
ATOM 1583 C CA . LEU A 1 214 ? 3.860 3.406 25.571 1.00 90.38 214 LEU A CA 1
ATOM 1584 C C . LEU A 1 214 ? 3.872 3.095 27.068 1.00 90.38 214 LEU A C 1
ATOM 1586 O O . LEU A 1 214 ? 4.830 2.555 27.618 1.00 90.38 214 LEU A O 1
ATOM 1590 N N . SER A 1 215 ? 2.754 3.390 27.723 1.00 88.69 215 SER A N 1
ATOM 1591 C CA . SER A 1 215 ? 2.514 3.054 29.123 1.00 88.69 215 SER A CA 1
ATOM 1592 C C . SER A 1 215 ? 2.004 1.616 29.251 1.00 88.69 215 SER A C 1
ATOM 1594 O O . SER A 1 215 ? 0.800 1.384 29.335 1.00 88.69 215 SER A O 1
ATOM 1596 N N . LEU A 1 216 ? 2.915 0.637 29.280 1.00 94.56 216 LEU A N 1
ATOM 1597 C CA . LEU A 1 216 ? 2.558 -0.792 29.301 1.00 94.56 216 LEU A CA 1
ATOM 1598 C C . LEU A 1 216 ? 1.741 -1.225 30.530 1.00 94.56 216 LEU A C 1
ATOM 1600 O O . LEU A 1 216 ? 1.017 -2.214 30.457 1.00 94.56 216 LEU A O 1
ATOM 1604 N N . HIS A 1 217 ? 1.763 -0.462 31.628 1.00 95.12 217 HIS A N 1
ATOM 1605 C CA . HIS A 1 217 ? 0.858 -0.710 32.754 1.00 95.12 217 HIS A CA 1
ATOM 1606 C C . HIS A 1 217 ? -0.624 -0.650 32.336 1.00 95.12 217 HIS A C 1
ATOM 1608 O O . HIS A 1 217 ? -1.441 -1.371 32.896 1.00 95.12 217 HIS A O 1
ATOM 1614 N N . LEU A 1 218 ? -0.984 0.151 31.324 1.00 93.81 218 LEU A N 1
ATOM 1615 C CA . LEU A 1 218 ? -2.347 0.192 30.785 1.00 93.81 218 LEU A CA 1
ATOM 1616 C C . LEU A 1 218 ? -2.695 -1.100 30.046 1.00 93.81 218 LEU A C 1
ATOM 1618 O O . LEU A 1 218 ? -3.818 -1.580 30.160 1.00 93.81 218 LEU A O 1
ATOM 1622 N N . VAL A 1 219 ? -1.725 -1.689 29.343 1.00 95.56 219 VAL A N 1
ATOM 1623 C CA . VAL A 1 219 ? -1.888 -2.986 28.671 1.00 95.56 219 VAL A CA 1
ATOM 1624 C C . VAL A 1 219 ? -2.198 -4.066 29.705 1.00 95.56 219 VAL A C 1
ATOM 1626 O O . VAL A 1 219 ? -3.172 -4.796 29.545 1.00 95.56 219 VAL A O 1
ATOM 1629 N N . LEU A 1 220 ? -1.437 -4.091 30.805 1.00 96.56 220 LEU A N 1
ATOM 1630 C CA . LEU A 1 220 ? -1.659 -4.995 31.934 1.00 96.56 220 LEU A CA 1
ATOM 1631 C C . LEU A 1 220 ? -3.043 -4.783 32.572 1.00 96.56 220 LEU A C 1
ATOM 1633 O O . LEU A 1 220 ? -3.850 -5.707 32.624 1.00 96.56 220 LEU A O 1
ATOM 1637 N N . LEU A 1 221 ? -3.347 -3.561 33.022 1.00 95.44 221 LEU A N 1
ATOM 1638 C CA . LEU A 1 221 ? -4.585 -3.261 33.756 1.00 95.44 221 LEU A CA 1
ATOM 1639 C C . LEU A 1 221 ? -5.847 -3.468 32.907 1.00 95.44 221 LEU A C 1
ATOM 1641 O O . LEU A 1 221 ? -6.896 -3.836 33.433 1.00 95.44 221 LEU A O 1
ATOM 1645 N N . LYS A 1 222 ? -5.761 -3.240 31.593 1.00 94.31 222 LYS A N 1
ATOM 1646 C CA . LYS A 1 222 ? -6.880 -3.420 30.660 1.00 94.31 222 LYS A CA 1
ATOM 1647 C C . LYS A 1 222 ? -6.891 -4.793 29.994 1.00 94.31 222 LYS A C 1
ATOM 1649 O O . LYS A 1 222 ? -7.779 -5.036 29.188 1.00 94.31 222 LYS A O 1
ATOM 1654 N N . ASN A 1 223 ? -5.945 -5.685 30.305 1.00 95.75 223 ASN A N 1
ATOM 1655 C CA . ASN A 1 223 ? -5.790 -6.964 29.594 1.00 95.75 223 ASN A CA 1
ATOM 1656 C C . ASN A 1 223 ? -5.798 -6.762 28.064 1.00 95.75 223 ASN A C 1
ATOM 1658 O O . ASN A 1 223 ? -6.417 -7.515 27.317 1.00 95.75 223 ASN A O 1
ATOM 1662 N N . ALA A 1 224 ? -5.188 -5.670 27.604 1.00 94.56 224 ALA A N 1
ATOM 1663 C CA . ALA A 1 224 ? -5.223 -5.269 26.207 1.00 94.56 224 ALA A CA 1
ATOM 1664 C C . ALA A 1 224 ? -4.096 -5.939 25.411 1.00 94.56 224 ALA A C 1
ATOM 1666 O O . ALA A 1 224 ? -3.141 -6.473 25.971 1.00 94.56 224 ALA A O 1
ATOM 1667 N N . SER A 1 225 ? -4.182 -5.881 24.083 1.00 94.06 225 SER A N 1
ATOM 1668 C CA . SER A 1 225 ? -3.104 -6.308 23.184 1.00 94.06 225 SER A CA 1
ATOM 1669 C C . SER A 1 225 ? -2.591 -5.143 22.345 1.00 94.06 225 SER A C 1
ATOM 1671 O O . SER A 1 225 ? -3.370 -4.308 21.884 1.00 94.06 225 SER A O 1
ATOM 1673 N N . ILE A 1 226 ? -1.283 -5.124 22.092 1.00 94.25 226 ILE A N 1
ATOM 1674 C CA . ILE A 1 226 ? -0.664 -4.270 21.075 1.00 94.25 226 ILE A CA 1
ATOM 1675 C C . ILE A 1 226 ? -0.200 -5.182 19.944 1.00 94.25 226 ILE A C 1
ATOM 1677 O O . ILE A 1 226 ? 0.539 -6.137 20.176 1.00 94.25 226 ILE A O 1
ATOM 1681 N N . ILE A 1 227 ? -0.653 -4.903 18.728 1.00 94.50 227 ILE A N 1
ATOM 1682 C CA . ILE A 1 227 ? -0.457 -5.768 17.566 1.00 94.50 227 ILE A CA 1
ATOM 1683 C C . ILE A 1 227 ? 0.264 -4.965 16.494 1.00 94.50 227 ILE A C 1
ATOM 1685 O O . ILE A 1 227 ? -0.220 -3.924 16.073 1.00 94.50 227 ILE A O 1
ATOM 1689 N N . GLY A 1 228 ? 1.418 -5.449 16.043 1.00 93.88 228 GLY A N 1
ATOM 1690 C CA . GLY A 1 228 ? 2.149 -4.869 14.918 1.00 93.88 228 GLY A CA 1
ATOM 1691 C C . GLY A 1 228 ? 1.938 -5.658 13.631 1.00 93.88 228 GLY A C 1
ATOM 1692 O O . GLY A 1 228 ? 1.785 -6.882 13.686 1.00 93.88 228 GLY A O 1
ATOM 1693 N N . ILE A 1 229 ? 1.993 -4.984 12.484 1.00 93.38 229 ILE A N 1
ATOM 1694 C CA . ILE A 1 229 ? 2.155 -5.616 11.170 1.00 93.38 229 ILE A CA 1
ATOM 1695 C C . ILE A 1 229 ? 3.113 -4.798 10.305 1.00 93.38 229 ILE A C 1
ATOM 1697 O O . ILE A 1 229 ? 2.992 -3.583 10.186 1.00 93.38 229 ILE A O 1
ATOM 1701 N N . TYR A 1 230 ? 4.060 -5.490 9.679 1.00 92.12 230 TYR A N 1
ATOM 1702 C CA . TYR A 1 230 ? 4.941 -4.936 8.659 1.00 92.12 230 TYR A CA 1
ATOM 1703 C C . TYR A 1 230 ? 4.898 -5.860 7.445 1.00 92.12 230 TYR A C 1
ATOM 1705 O O . TYR A 1 230 ? 5.512 -6.927 7.449 1.00 92.12 230 TYR A O 1
ATOM 1713 N N . TRP A 1 231 ? 4.146 -5.461 6.417 1.00 91.44 231 TRP A N 1
ATOM 1714 C CA . TRP A 1 231 ? 3.843 -6.321 5.270 1.00 91.44 231 TRP A CA 1
ATOM 1715 C C . TRP A 1 231 ? 5.086 -6.830 4.536 1.00 91.44 231 TRP A C 1
ATOM 1717 O O . TRP A 1 231 ? 5.162 -8.015 4.212 1.00 91.44 231 TRP A O 1
ATOM 1727 N N . GLY A 1 232 ? 6.097 -5.971 4.357 1.00 87.12 232 GLY A N 1
ATOM 1728 C CA . GLY A 1 232 ? 7.350 -6.333 3.689 1.00 87.12 232 GLY A CA 1
ATOM 1729 C C . GLY A 1 232 ? 8.081 -7.510 4.347 1.00 87.12 232 GLY A C 1
ATOM 1730 O O . GLY A 1 232 ? 8.630 -8.355 3.643 1.00 87.12 232 GLY A O 1
ATOM 1731 N N . SER A 1 233 ? 8.045 -7.609 5.682 1.00 89.69 233 SER A N 1
ATOM 1732 C CA . SER A 1 233 ? 8.580 -8.765 6.417 1.00 89.69 233 SER A CA 1
ATOM 1733 C C . SER A 1 233 ? 7.567 -9.908 6.518 1.00 89.69 233 SER A C 1
ATOM 1735 O O . SER A 1 233 ? 7.935 -11.073 6.354 1.00 89.69 233 SER A O 1
ATOM 1737 N N . TYR A 1 234 ? 6.288 -9.591 6.741 1.00 92.62 234 TYR A N 1
ATOM 1738 C CA . TYR A 1 234 ? 5.229 -10.583 6.930 1.00 92.62 234 TYR A CA 1
ATOM 1739 C C . TYR A 1 234 ? 5.137 -11.545 5.743 1.00 92.62 234 TYR A C 1
ATOM 1741 O O . TYR A 1 234 ? 5.136 -12.758 5.951 1.00 92.62 234 TYR A O 1
ATOM 1749 N N . ARG A 1 235 ? 5.142 -11.015 4.510 1.00 90.62 235 ARG A N 1
ATOM 1750 C CA . ARG A 1 235 ? 5.012 -11.815 3.283 1.00 90.62 235 ARG A CA 1
ATOM 1751 C C . ARG A 1 235 ? 6.159 -12.803 3.065 1.00 90.62 235 ARG A C 1
ATOM 1753 O O . ARG A 1 235 ? 5.942 -13.893 2.550 1.00 90.62 235 ARG A O 1
ATOM 1760 N N . LYS A 1 236 ? 7.368 -12.446 3.514 1.00 89.12 236 LYS A N 1
ATOM 1761 C CA . LYS A 1 236 ? 8.560 -13.304 3.432 1.00 89.12 236 LYS A CA 1
ATOM 1762 C C . LYS A 1 236 ? 8.496 -14.459 4.430 1.00 89.12 236 LYS A C 1
ATOM 1764 O O . LYS A 1 236 ? 8.875 -15.574 4.101 1.00 89.12 236 LYS A O 1
ATOM 1769 N N . HIS A 1 237 ? 7.991 -14.194 5.635 1.00 93.31 237 HIS A N 1
ATOM 1770 C CA . HIS A 1 237 ? 7.890 -15.199 6.696 1.00 93.31 237 HIS A CA 1
ATOM 1771 C C . HIS A 1 237 ? 6.615 -16.051 6.609 1.00 93.31 237 HIS A C 1
ATOM 1773 O O . HIS A 1 237 ? 6.580 -17.140 7.171 1.00 93.31 237 HIS A O 1
ATOM 1779 N N . ASN A 1 238 ? 5.573 -15.583 5.911 1.00 94.62 238 ASN A N 1
ATOM 1780 C CA . ASN A 1 238 ? 4.277 -16.263 5.814 1.00 94.62 238 ASN A CA 1
ATOM 1781 C C . ASN A 1 238 ? 3.778 -16.394 4.358 1.00 94.62 238 ASN A C 1
ATOM 1783 O O . ASN A 1 238 ? 2.638 -16.023 4.069 1.00 94.62 238 ASN A O 1
ATOM 1787 N N . PRO A 1 239 ? 4.570 -16.958 3.426 1.00 92.69 239 PRO A N 1
ATOM 1788 C CA . PRO A 1 239 ? 4.223 -16.986 2.001 1.00 92.69 239 PRO A CA 1
ATOM 1789 C C . PRO A 1 239 ? 2.935 -17.769 1.701 1.00 92.69 239 PRO A C 1
ATOM 1791 O O . PRO A 1 239 ? 2.205 -17.440 0.767 1.00 92.69 239 PRO A O 1
ATOM 1794 N N . LYS A 1 240 ? 2.612 -18.795 2.504 1.00 94.69 240 LYS A N 1
ATOM 1795 C CA . LYS A 1 240 ? 1.340 -19.524 2.381 1.00 94.69 240 LYS A CA 1
ATOM 1796 C C . LYS A 1 240 ? 0.153 -18.617 2.714 1.00 94.69 240 LYS A C 1
ATOM 1798 O O . LYS A 1 240 ? -0.725 -18.460 1.873 1.00 94.69 240 LYS A O 1
ATOM 1803 N N . ARG A 1 241 ? 0.175 -17.971 3.885 1.00 95.69 241 ARG A N 1
ATOM 1804 C CA . ARG A 1 241 ? -0.894 -17.061 4.313 1.00 95.69 241 ARG A CA 1
ATOM 1805 C C . ARG A 1 241 ? -1.014 -15.855 3.384 1.00 95.69 241 ARG A C 1
ATOM 1807 O O . ARG A 1 241 ? -2.117 -15.413 3.111 1.00 95.69 241 ARG A O 1
ATOM 1814 N N . THR A 1 242 ? 0.094 -15.358 2.832 1.00 95.00 242 THR A N 1
ATOM 1815 C CA . THR A 1 242 ? 0.069 -14.293 1.820 1.00 95.00 242 THR A CA 1
ATOM 1816 C C . THR A 1 242 ? -0.750 -14.667 0.588 1.00 95.00 242 THR A C 1
ATOM 1818 O O . THR A 1 242 ? -1.490 -13.817 0.103 1.00 95.00 242 THR A O 1
ATOM 1821 N N . ARG A 1 243 ? -0.657 -15.910 0.098 1.00 93.75 243 ARG A N 1
ATOM 1822 C CA . ARG A 1 243 ? -1.491 -16.369 -1.026 1.00 93.75 243 ARG A CA 1
ATOM 1823 C C . ARG A 1 243 ? -2.969 -16.413 -0.645 1.00 93.75 243 ARG A C 1
ATOM 1825 O O . ARG A 1 243 ? -3.775 -15.813 -1.339 1.00 93.75 243 ARG A O 1
ATOM 1832 N N . GLU A 1 244 ? -3.288 -16.999 0.509 1.00 96.38 244 GLU A N 1
ATOM 1833 C CA . GLU A 1 244 ? -4.663 -17.057 1.034 1.00 96.38 244 GLU A CA 1
ATOM 1834 C C . GLU A 1 244 ? -5.280 -15.655 1.194 1.00 96.38 244 GLU A C 1
ATOM 1836 O O . GLU A 1 244 ? -6.409 -15.426 0.773 1.00 96.38 244 GLU A O 1
ATOM 1841 N N . ILE A 1 245 ? -4.518 -14.688 1.725 1.00 97.06 245 ILE A N 1
ATOM 1842 C CA . ILE A 1 245 ? -4.952 -13.287 1.851 1.00 97.06 245 ILE A CA 1
ATOM 1843 C C . ILE A 1 245 ? -5.304 -12.697 0.480 1.00 97.06 245 ILE A C 1
ATOM 1845 O O . ILE A 1 245 ? -6.298 -11.984 0.354 1.00 97.06 245 ILE A O 1
ATOM 1849 N N . TRP A 1 246 ? -4.501 -12.961 -0.553 1.00 96.69 246 TRP A N 1
ATOM 1850 C CA . TRP A 1 246 ? -4.786 -12.458 -1.897 1.00 96.69 246 TRP A CA 1
ATOM 1851 C C . TRP A 1 246 ? -6.006 -13.120 -2.528 1.00 96.69 246 TRP A C 1
ATOM 1853 O O . TRP A 1 246 ? -6.815 -12.410 -3.124 1.00 96.69 246 TRP A O 1
ATOM 1863 N N . ASP A 1 247 ? -6.182 -14.428 -2.340 1.00 96.06 247 ASP A N 1
ATOM 1864 C CA . ASP A 1 247 ? -7.379 -15.143 -2.792 1.00 96.06 247 ASP A CA 1
ATOM 1865 C C . ASP A 1 247 ? -8.645 -14.560 -2.133 1.00 96.06 247 ASP A C 1
ATOM 1867 O O . ASP A 1 247 ? -9.627 -14.247 -2.813 1.00 96.06 247 ASP A O 1
ATOM 1871 N N . GLU A 1 248 ? -8.596 -14.316 -0.818 1.00 96.19 248 GLU A N 1
ATOM 1872 C CA . GLU A 1 248 ? -9.667 -13.675 -0.041 1.00 96.19 248 GLU A CA 1
ATOM 1873 C C . GLU A 1 248 ? -9.950 -12.240 -0.539 1.00 96.19 248 GLU A C 1
ATOM 1875 O O . GLU A 1 248 ? -11.107 -11.856 -0.737 1.00 96.19 248 GLU A O 1
ATOM 1880 N N . ILE A 1 249 ? -8.907 -11.442 -0.799 1.00 96.50 249 ILE A N 1
ATOM 1881 C CA . ILE A 1 249 ? -9.037 -10.073 -1.326 1.00 96.50 249 ILE A CA 1
ATOM 1882 C C . ILE A 1 249 ? -9.663 -10.078 -2.723 1.00 96.50 249 ILE A C 1
ATOM 1884 O O . ILE A 1 249 ? -10.584 -9.297 -2.977 1.00 96.50 249 ILE A O 1
ATOM 1888 N N . PHE A 1 250 ? -9.209 -10.943 -3.630 1.00 96.25 250 PHE A N 1
ATOM 1889 C CA . PHE A 1 250 ? -9.769 -11.018 -4.979 1.00 96.25 250 PHE A CA 1
ATOM 1890 C C . PHE A 1 250 ? -11.217 -11.490 -4.981 1.00 96.25 250 PHE A C 1
ATOM 1892 O O . PHE A 1 250 ? -12.018 -10.943 -5.740 1.00 96.25 250 PHE A O 1
ATOM 1899 N N . ALA A 1 251 ? -11.589 -12.419 -4.098 1.00 94.81 251 ALA A N 1
ATOM 1900 C CA . ALA A 1 251 ? -12.986 -12.804 -3.921 1.00 94.81 251 ALA A CA 1
ATOM 1901 C C . ALA A 1 251 ? -13.858 -11.605 -3.502 1.00 94.81 251 ALA A C 1
ATOM 1903 O O . ALA A 1 251 ? -14.955 -11.419 -4.030 1.00 94.81 251 ALA A O 1
ATOM 1904 N N . LEU A 1 252 ? -13.355 -10.741 -2.613 1.00 94.00 252 LEU A N 1
ATOM 1905 C CA . LEU A 1 252 ? -14.062 -9.527 -2.194 1.00 94.00 252 LEU A CA 1
ATOM 1906 C C . LEU A 1 252 ? -14.167 -8.470 -3.304 1.00 94.00 252 LEU A C 1
ATOM 1908 O O . LEU A 1 252 ? -15.182 -7.772 -3.382 1.00 94.00 252 LEU A O 1
ATOM 1912 N N . PHE A 1 253 ? -13.153 -8.345 -4.163 1.00 94.31 253 PHE A N 1
ATOM 1913 C CA . PHE A 1 253 ? -13.235 -7.521 -5.373 1.00 94.31 253 PHE A CA 1
ATOM 1914 C C . PHE A 1 253 ? -14.267 -8.077 -6.357 1.00 94.31 253 PHE A C 1
ATOM 1916 O O . PHE A 1 253 ? -15.126 -7.334 -6.830 1.00 94.31 253 PHE A O 1
ATOM 1923 N N . ALA A 1 254 ? -14.232 -9.386 -6.617 1.00 93.12 254 ALA A N 1
ATOM 1924 C CA . ALA A 1 254 ? -15.158 -10.060 -7.523 1.00 93.12 254 ALA A CA 1
ATOM 1925 C C . ALA A 1 254 ? -16.616 -9.942 -7.053 1.00 93.12 254 ALA A C 1
ATOM 1927 O O . ALA A 1 254 ? -17.514 -9.736 -7.867 1.00 93.12 254 ALA A O 1
ATOM 1928 N N . SER A 1 255 ? -16.860 -9.994 -5.740 1.00 91.94 255 SER A N 1
ATOM 1929 C CA . SER A 1 255 ? -18.194 -9.798 -5.164 1.00 91.94 255 SER A CA 1
ATOM 1930 C C . SER A 1 255 ? -18.608 -8.322 -5.038 1.00 91.94 255 SER A C 1
ATOM 1932 O O . SER A 1 255 ? -19.664 -8.036 -4.475 1.00 91.94 255 SER A O 1
ATOM 1934 N N . GLY A 1 256 ? -17.760 -7.368 -5.441 1.00 91.06 256 GLY A N 1
ATOM 1935 C CA . GLY A 1 256 ? -18.008 -5.929 -5.299 1.00 91.06 256 GLY A CA 1
ATOM 1936 C C . GLY A 1 256 ? -18.021 -5.411 -3.854 1.00 91.06 256 GLY A C 1
ATOM 1937 O O . GLY A 1 256 ? -18.523 -4.314 -3.602 1.00 91.06 256 GLY A O 1
ATOM 1938 N N . ARG A 1 257 ? -17.493 -6.186 -2.895 1.00 89.88 257 ARG A N 1
ATOM 1939 C CA . ARG A 1 257 ? -17.401 -5.801 -1.473 1.00 89.88 257 ARG A CA 1
ATOM 1940 C C . ARG A 1 257 ? -16.174 -4.938 -1.180 1.00 89.88 257 ARG A C 1
ATOM 1942 O O . ARG A 1 257 ? -16.204 -4.177 -0.217 1.00 89.88 257 ARG A O 1
ATOM 1949 N N . LEU A 1 258 ? -15.145 -5.015 -2.022 1.00 92.06 258 LEU A N 1
ATOM 1950 C CA . LEU A 1 258 ? -14.024 -4.077 -2.059 1.00 92.06 258 LEU A CA 1
ATOM 1951 C C . LEU A 1 258 ? -13.982 -3.340 -3.398 1.00 92.06 258 LEU A C 1
ATOM 1953 O O . LEU A 1 258 ? -14.341 -3.894 -4.437 1.00 92.06 258 LEU A O 1
ATOM 1957 N N . LYS A 1 259 ? -13.513 -2.091 -3.365 1.00 92.62 259 LYS A N 1
ATOM 1958 C CA . LYS A 1 259 ? -13.188 -1.296 -4.555 1.00 92.62 259 LYS A CA 1
ATOM 1959 C C . LYS A 1 259 ? -11.852 -0.598 -4.380 1.00 92.62 259 LYS A C 1
ATOM 1961 O O . LYS A 1 259 ? -11.553 -0.097 -3.296 1.00 92.62 259 LYS A O 1
ATOM 1966 N N . ALA A 1 260 ? -11.099 -0.516 -5.473 1.00 93.06 260 ALA A N 1
ATOM 1967 C CA . ALA A 1 260 ? -9.864 0.242 -5.541 1.00 93.06 260 ALA A CA 1
ATOM 1968 C C . ALA A 1 260 ? -10.174 1.731 -5.353 1.00 93.06 260 ALA A C 1
ATOM 1970 O O . ALA A 1 260 ? -11.067 2.276 -5.999 1.00 93.06 260 ALA A O 1
ATOM 1971 N N . VAL A 1 261 ? -9.455 2.388 -4.440 1.00 91.75 261 VAL A N 1
ATOM 1972 C CA . VAL A 1 261 ? -9.654 3.809 -4.141 1.00 91.75 261 VAL A CA 1
ATOM 1973 C C . VAL A 1 261 ? -8.386 4.557 -4.494 1.00 91.75 261 VAL A C 1
ATOM 1975 O O . VAL A 1 261 ? -7.398 4.527 -3.756 1.00 91.75 261 VAL A O 1
ATOM 1978 N N . LEU A 1 262 ? -8.424 5.200 -5.653 1.00 94.25 262 LEU A N 1
ATOM 1979 C CA . LEU A 1 262 ? -7.305 5.935 -6.213 1.00 94.25 262 LEU A CA 1
ATOM 1980 C C . LEU A 1 262 ? -7.525 7.435 -6.052 1.00 94.25 262 LEU A C 1
ATOM 1982 O O . LEU A 1 262 ? -8.644 7.929 -6.196 1.00 94.25 262 LEU A O 1
ATOM 1986 N N . TYR A 1 263 ? -6.440 8.154 -5.793 1.00 95.69 263 TYR A N 1
ATOM 1987 C CA . TYR A 1 263 ? -6.434 9.603 -5.889 1.00 95.69 263 TYR A CA 1
ATOM 1988 C C . TYR A 1 263 ? -6.657 10.002 -7.359 1.00 95.69 263 TYR A C 1
ATOM 1990 O O . TYR A 1 263 ? -5.944 9.494 -8.225 1.00 95.69 263 TYR A O 1
ATOM 1998 N N . PRO A 1 264 ? -7.596 10.910 -7.676 1.00 90.94 264 PRO A N 1
ATOM 1999 C CA . PRO A 1 264 ? -7.888 11.288 -9.061 1.00 90.94 264 PRO A CA 1
ATOM 2000 C C . PRO A 1 264 ? -6.785 12.132 -9.715 1.00 90.94 264 PRO A C 1
ATOM 2002 O O . PRO A 1 264 ? -6.814 12.334 -10.932 1.00 90.94 264 PRO A O 1
ATOM 2005 N N . GLY A 1 265 ? -5.838 12.659 -8.928 1.00 87.56 265 GLY A N 1
ATOM 2006 C CA . GLY A 1 265 ? -4.706 13.411 -9.457 1.00 87.56 265 GLY A CA 1
ATOM 2007 C C . GLY A 1 265 ? -3.861 12.552 -10.389 1.00 87.56 265 GLY A C 1
ATOM 2008 O O . GLY A 1 265 ? -3.533 11.407 -10.087 1.00 87.56 265 GLY A O 1
ATOM 2009 N N . ARG A 1 266 ? -3.526 13.122 -11.544 1.00 85.31 266 ARG A N 1
ATOM 2010 C CA . ARG A 1 266 ? -2.795 12.433 -12.605 1.00 85.31 266 ARG A CA 1
ATOM 2011 C C . ARG A 1 266 ? -1.316 12.758 -12.482 1.00 85.31 266 ARG A C 1
ATOM 2013 O O . ARG A 1 266 ? -0.875 13.784 -12.991 1.00 85.31 266 ARG A O 1
ATOM 2020 N N . TYR A 1 267 ? -0.573 11.886 -11.812 1.00 96.38 267 TYR A N 1
ATOM 2021 C CA . TYR A 1 267 ? 0.882 11.944 -11.831 1.00 96.38 267 TYR A CA 1
ATOM 2022 C C . TYR A 1 267 ? 1.419 11.015 -12.914 1.00 96.38 267 TYR A C 1
ATOM 2024 O O . TYR A 1 267 ? 0.849 9.958 -13.195 1.00 96.38 267 TYR A O 1
ATOM 2032 N N . THR A 1 268 ? 2.521 11.419 -13.523 1.00 96.38 268 THR A N 1
ATOM 2033 C CA . THR A 1 268 ? 3.300 10.615 -14.460 1.00 96.38 268 THR A CA 1
ATOM 2034 C C . THR A 1 268 ? 4.673 10.351 -13.864 1.00 96.38 268 THR A C 1
ATOM 2036 O O . THR A 1 268 ? 4.985 10.835 -12.774 1.00 96.38 268 THR A O 1
ATOM 2039 N N . LEU A 1 269 ? 5.518 9.608 -14.571 1.00 94.25 269 LEU A N 1
ATOM 2040 C CA . LEU A 1 269 ? 6.906 9.439 -14.160 1.00 94.25 269 LEU A CA 1
ATOM 2041 C C . LEU A 1 269 ? 7.654 10.791 -14.080 1.00 94.25 269 LEU A C 1
ATOM 2043 O O . LEU A 1 269 ? 8.451 10.998 -13.170 1.00 94.25 269 LEU A O 1
ATOM 2047 N N . GLU A 1 270 ? 7.332 11.745 -14.958 1.00 95.62 270 GLU A N 1
ATOM 2048 C CA . GLU A 1 270 ? 7.876 13.113 -14.964 1.00 95.62 270 GLU A CA 1
ATOM 2049 C C . GLU A 1 270 ? 7.413 13.960 -13.773 1.00 95.62 270 GLU A C 1
ATOM 2051 O O . GLU A 1 270 ? 8.155 14.815 -13.294 1.00 95.62 270 GLU A O 1
ATOM 2056 N N . THR A 1 271 ? 6.194 13.735 -13.277 1.00 96.38 271 THR A N 1
ATOM 2057 C CA . THR A 1 271 ? 5.627 14.485 -12.142 1.00 96.38 271 THR A CA 1
ATOM 2058 C C . THR A 1 271 ? 5.621 13.685 -10.840 1.00 96.38 271 THR A C 1
ATOM 2060 O O . THR A 1 271 ? 5.017 14.106 -9.851 1.00 96.38 271 THR A O 1
ATOM 2063 N N . LEU A 1 272 ? 6.336 12.556 -10.800 1.00 95.44 272 LEU A N 1
ATOM 2064 C CA . LEU A 1 272 ? 6.390 11.656 -9.650 1.00 95.44 272 LEU A CA 1
ATOM 2065 C C . LEU A 1 272 ? 6.862 12.370 -8.378 1.00 95.44 272 LEU A C 1
ATOM 2067 O O . LEU A 1 272 ? 6.240 12.211 -7.328 1.00 95.44 272 LEU A O 1
ATOM 2071 N N . SER A 1 273 ? 7.897 13.212 -8.468 1.00 96.00 273 SER A N 1
ATOM 2072 C CA . SER A 1 273 ? 8.398 13.990 -7.324 1.00 96.00 273 SER A CA 1
ATOM 2073 C C . SER A 1 273 ? 7.342 14.941 -6.754 1.00 96.00 273 SER A C 1
ATOM 2075 O O . SER A 1 273 ? 7.262 15.102 -5.536 1.00 96.00 273 SER A O 1
ATOM 2077 N N . GLN A 1 274 ? 6.495 15.529 -7.610 1.00 96.06 274 GLN A N 1
ATOM 2078 C CA . GLN A 1 274 ? 5.362 16.347 -7.168 1.00 96.06 274 GLN A CA 1
ATOM 2079 C C . GLN A 1 274 ? 4.306 15.484 -6.471 1.00 96.06 274 GLN A C 1
ATOM 2081 O O . GLN A 1 274 ? 3.795 15.870 -5.424 1.00 96.06 274 GLN A O 1
ATOM 2086 N N . GLY A 1 275 ? 4.018 14.292 -7.002 1.00 96.44 275 GLY A N 1
ATOM 2087 C CA . GLY A 1 275 ? 3.094 13.344 -6.375 1.00 96.44 275 GLY A CA 1
ATOM 2088 C C . GLY A 1 275 ? 3.550 12.891 -4.990 1.00 96.44 275 GLY A C 1
ATOM 2089 O O . GLY A 1 275 ? 2.742 12.844 -4.061 1.00 96.44 275 GLY A O 1
ATOM 2090 N N . LEU A 1 276 ? 4.850 12.632 -4.819 1.00 95.75 276 LEU A N 1
ATOM 2091 C CA . LEU A 1 276 ? 5.439 12.340 -3.510 1.00 95.75 276 LEU A CA 1
ATOM 2092 C C . LEU A 1 276 ? 5.349 13.542 -2.563 1.00 95.75 276 LEU A C 1
ATOM 2094 O O . LEU A 1 276 ? 4.985 13.368 -1.403 1.00 95.75 276 LEU A O 1
ATOM 2098 N N . GLN A 1 277 ? 5.596 14.759 -3.052 1.00 95.75 277 GLN A N 1
ATOM 2099 C CA . GLN A 1 277 ? 5.456 15.974 -2.248 1.00 95.75 277 GLN A CA 1
ATOM 2100 C C . GLN A 1 277 ? 4.002 16.237 -1.822 1.00 95.75 277 GLN A C 1
ATOM 2102 O O . GLN A 1 277 ? 3.749 16.640 -0.686 1.00 95.75 277 GLN A O 1
ATOM 2107 N N . ASP A 1 278 ? 3.026 16.022 -2.701 1.00 95.88 278 ASP A N 1
ATOM 2108 C CA . ASP A 1 278 ? 1.608 16.197 -2.372 1.00 95.88 278 ASP A CA 1
ATOM 2109 C C . ASP A 1 278 ? 1.129 15.132 -1.376 1.00 95.88 278 ASP A C 1
ATOM 2111 O O . ASP A 1 278 ? 0.318 15.423 -0.492 1.00 95.88 278 ASP A O 1
ATOM 2115 N N . LEU A 1 279 ? 1.663 13.910 -1.480 1.00 93.12 279 LEU A N 1
ATOM 2116 C CA . LEU A 1 279 ? 1.464 12.846 -0.500 1.00 93.12 279 LEU A CA 1
ATOM 2117 C C . LEU A 1 279 ? 2.059 13.223 0.865 1.00 93.12 279 LEU A C 1
ATOM 2119 O O . LEU A 1 279 ? 1.366 13.097 1.875 1.00 93.12 279 LEU A O 1
ATOM 2123 N N . GLU A 1 280 ? 3.295 13.729 0.902 1.00 92.50 280 GLU A N 1
ATOM 2124 C CA . GLU A 1 280 ? 3.964 14.188 2.129 1.00 92.50 280 GLU A CA 1
ATOM 2125 C C . GLU A 1 280 ? 3.165 15.293 2.833 1.00 92.50 280 GLU A C 1
ATOM 2127 O O . GLU A 1 280 ? 2.880 15.214 4.029 1.00 92.50 280 GLU A O 1
ATOM 2132 N N . ASN A 1 281 ? 2.720 16.286 2.057 1.00 92.62 281 ASN A N 1
ATOM 2133 C CA . ASN A 1 281 ? 1.950 17.435 2.534 1.00 92.62 281 ASN A CA 1
ATOM 2134 C C . ASN A 1 281 ? 0.465 17.124 2.770 1.00 92.62 281 ASN A C 1
ATOM 2136 O O . ASN A 1 281 ? -0.316 18.040 3.031 1.00 92.62 281 ASN A O 1
ATOM 2140 N N . ARG A 1 282 ? 0.060 15.849 2.676 1.00 90.62 282 ARG A N 1
ATOM 2141 C CA . ARG A 1 282 ? -1.311 15.376 2.936 1.00 90.62 282 ARG A CA 1
ATOM 2142 C C . ARG A 1 282 ? -2.372 16.077 2.075 1.00 90.62 282 ARG A C 1
ATOM 2144 O O . ARG A 1 282 ? -3.504 16.264 2.512 1.00 90.62 282 ARG A O 1
ATOM 2151 N N . LYS A 1 283 ? -2.012 16.444 0.840 1.00 93.12 283 LYS A N 1
ATOM 2152 C CA . LYS A 1 283 ? -2.916 17.037 -0.165 1.00 93.12 283 LYS A CA 1
ATOM 2153 C C . LYS A 1 283 ? -3.686 15.987 -0.971 1.00 93.12 283 LYS A C 1
ATOM 2155 O O . LYS A 1 283 ? -4.544 16.335 -1.776 1.00 93.12 283 LYS A O 1
ATOM 2160 N N . THR A 1 284 ? -3.368 14.711 -0.774 1.00 94.38 2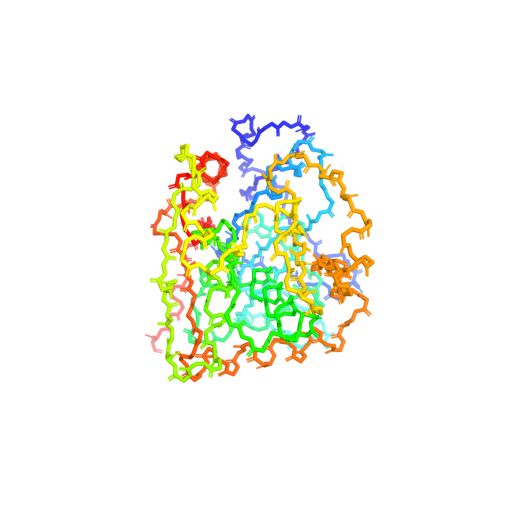84 THR A N 1
ATOM 2161 C CA . THR A 1 284 ? -3.966 13.581 -1.490 1.00 94.38 284 THR A CA 1
ATOM 2162 C C . THR A 1 284 ? -4.836 12.729 -0.567 1.00 94.38 284 THR A C 1
ATOM 2164 O O . THR A 1 284 ? -4.696 12.754 0.657 1.00 94.38 284 THR A O 1
ATOM 2167 N N . TRP A 1 285 ? -5.744 11.959 -1.164 1.00 93.00 285 TRP A N 1
ATOM 2168 C CA . TRP A 1 285 ? -6.570 10.955 -0.492 1.00 93.00 285 TRP A CA 1
ATOM 2169 C C . TRP A 1 285 ? -6.596 9.674 -1.325 1.00 93.00 285 TRP A C 1
ATOM 2171 O O . TRP A 1 285 ? -6.372 9.711 -2.532 1.00 93.00 285 TRP A O 1
ATOM 2181 N N . GLY A 1 286 ? -6.859 8.531 -0.696 1.00 92.69 286 GLY A N 1
ATOM 2182 C CA . GLY A 1 286 ? -6.742 7.238 -1.360 1.00 92.69 286 GLY A CA 1
ATOM 2183 C C . GLY A 1 286 ? -5.300 6.940 -1.780 1.00 92.69 286 GLY A C 1
ATOM 2184 O O . GLY A 1 286 ? -4.334 7.429 -1.185 1.00 92.69 286 GLY A O 1
ATOM 2185 N N . LYS A 1 287 ? -5.142 6.068 -2.773 1.00 95.06 287 LYS A N 1
ATOM 2186 C CA . LYS A 1 287 ? -3.832 5.648 -3.269 1.00 95.06 287 LYS A CA 1
ATOM 2187 C C . LYS A 1 287 ? -3.385 6.518 -4.441 1.00 95.06 287 LYS A C 1
ATOM 2189 O O . LYS A 1 287 ? -4.077 6.610 -5.449 1.00 95.06 287 LYS A O 1
ATOM 2194 N N . VAL A 1 288 ? -2.214 7.131 -4.311 1.00 96.69 288 VAL A N 1
ATOM 2195 C CA . VAL A 1 288 ? -1.603 7.942 -5.369 1.00 96.69 288 VAL A CA 1
ATOM 2196 C C . VAL A 1 288 ? -0.844 7.037 -6.338 1.00 96.69 288 VAL A C 1
ATOM 2198 O O . VAL A 1 288 ? -0.093 6.159 -5.903 1.00 96.69 288 VAL A O 1
ATOM 2201 N N . ILE A 1 289 ? -1.045 7.253 -7.637 1.00 96.44 289 ILE A N 1
ATOM 2202 C CA . ILE A 1 289 ? -0.442 6.478 -8.724 1.00 96.44 289 ILE A CA 1
ATOM 2203 C C . ILE A 1 289 ? 0.336 7.422 -9.642 1.00 96.44 289 ILE A C 1
ATOM 2205 O O . ILE A 1 289 ? -0.159 8.495 -9.984 1.00 96.44 289 ILE A O 1
ATOM 2209 N N . ALA A 1 290 ? 1.527 7.000 -10.059 1.00 96.44 290 ALA A N 1
ATOM 2210 C CA . ALA A 1 290 ? 2.254 7.580 -11.177 1.00 96.44 290 ALA A CA 1
ATOM 2211 C C . ALA A 1 290 ? 2.107 6.668 -12.401 1.00 96.44 290 ALA A C 1
ATOM 2213 O O . ALA A 1 290 ? 2.497 5.496 -12.365 1.00 96.44 290 ALA A O 1
ATOM 2214 N N . ARG A 1 291 ? 1.541 7.199 -13.486 1.00 96.25 291 ARG A N 1
ATOM 2215 C CA . ARG A 1 291 ? 1.469 6.505 -14.775 1.00 96.25 291 ARG A CA 1
ATOM 2216 C C . ARG A 1 291 ? 2.807 6.601 -15.488 1.00 96.25 291 ARG A C 1
ATOM 2218 O O . ARG A 1 291 ? 3.345 7.687 -15.684 1.00 96.25 291 ARG A O 1
ATOM 2225 N N . VAL A 1 292 ? 3.336 5.455 -15.878 1.00 95.06 292 VAL A N 1
ATOM 2226 C CA . VAL A 1 292 ? 4.623 5.345 -16.565 1.00 95.06 292 VAL A CA 1
ATOM 2227 C C . VAL A 1 292 ? 4.418 5.322 -18.076 1.00 95.06 292 VAL A C 1
ATOM 2229 O O . VAL A 1 292 ? 5.151 5.976 -18.811 1.00 95.06 292 VAL A O 1
ATOM 2232 N N . ARG A 1 293 ? 3.391 4.608 -18.541 1.00 90.88 293 ARG A N 1
ATOM 2233 C CA . ARG A 1 293 ? 3.006 4.549 -19.955 1.00 90.88 293 ARG A CA 1
ATOM 2234 C C . ARG A 1 293 ? 1.513 4.301 -20.097 1.00 90.88 293 ARG A C 1
ATOM 2236 O O . ARG A 1 293 ? 0.896 3.650 -19.254 1.00 90.88 293 ARG A O 1
ATOM 2243 N N . GLU A 1 294 ? 0.950 4.764 -21.205 1.00 75.88 294 GLU A N 1
ATOM 2244 C CA . GLU A 1 294 ? -0.416 4.407 -21.574 1.00 75.88 294 GLU A CA 1
ATOM 2245 C C . GLU A 1 294 ? -0.491 2.918 -21.961 1.00 75.88 294 GLU A C 1
ATOM 2247 O O . GLU A 1 294 ? 0.461 2.377 -22.540 1.00 75.88 294 GLU A O 1
ATOM 2252 N N . PRO A 1 295 ? -1.593 2.214 -21.648 1.00 62.12 295 PRO A N 1
ATOM 2253 C CA . PRO A 1 295 ? -1.803 0.857 -22.128 1.00 62.12 295 PRO A CA 1
ATOM 2254 C C . PRO A 1 295 ? -1.721 0.838 -23.655 1.00 62.12 295 PRO A C 1
ATOM 2256 O O . PRO A 1 295 ? -2.475 1.544 -24.324 1.00 62.12 295 PRO A O 1
ATOM 2259 N N . SER A 1 296 ? -0.826 0.029 -24.233 1.00 54.44 296 SER A N 1
ATOM 2260 C CA . SER A 1 296 ? -0.862 -0.190 -25.675 1.00 54.44 296 SER A CA 1
ATOM 2261 C C . SER A 1 296 ? -2.216 -0.813 -26.009 1.00 54.44 296 SER A C 1
ATOM 2263 O O . SER A 1 296 ? -2.502 -1.922 -25.552 1.00 54.44 296 SER A O 1
ATOM 2265 N N . LEU A 1 297 ? -3.043 -0.115 -26.791 1.00 43.75 297 LEU A N 1
ATOM 2266 C CA . LEU A 1 297 ? -4.246 -0.669 -27.409 1.00 43.75 297 LEU A CA 1
ATOM 2267 C C . LEU A 1 297 ? -3.812 -1.772 -28.386 1.00 43.75 297 LEU A C 1
ATOM 2269 O O . LEU A 1 297 ? -3.723 -1.550 -29.591 1.00 43.75 297 LEU A O 1
ATOM 2273 N N . ARG A 1 298 ? -3.475 -2.967 -27.892 1.00 44.34 298 ARG A N 1
ATOM 2274 C CA . ARG A 1 298 ? -3.298 -4.126 -28.767 1.00 44.34 298 ARG A CA 1
ATOM 2275 C C . ARG A 1 298 ? -4.684 -4.592 -29.203 1.00 44.34 298 ARG A C 1
ATOM 2277 O O . ARG A 1 298 ? -5.386 -5.266 -28.461 1.00 44.34 298 ARG A O 1
ATOM 2284 N N . GLY A 1 299 ? -5.049 -4.116 -30.394 1.00 38.81 299 GLY A N 1
ATOM 2285 C CA . GLY A 1 299 ? -5.982 -4.674 -31.371 1.00 38.81 299 GLY A CA 1
ATOM 2286 C C . GLY A 1 299 ? -7.056 -5.624 -30.854 1.00 38.81 299 GLY A C 1
ATOM 2287 O O . GLY A 1 299 ? -6.846 -6.830 -30.811 1.00 38.81 299 GLY A O 1
ATOM 2288 N N . LYS A 1 300 ? -8.255 -5.084 -30.622 1.00 31.16 300 LYS A N 1
ATOM 2289 C CA . LYS A 1 300 ? -9.465 -5.762 -31.093 1.00 31.16 300 LYS A CA 1
ATOM 2290 C C . LYS A 1 300 ? -9.576 -5.460 -32.592 1.00 31.16 300 LYS A C 1
ATOM 2292 O O . LYS A 1 300 ? -10.163 -4.446 -32.961 1.00 31.16 300 LYS A O 1
ATOM 2297 N N . LEU A 1 301 ? -8.915 -6.270 -33.413 1.00 34.03 301 LEU A N 1
ATOM 2298 C CA . LEU A 1 301 ? -9.263 -6.465 -34.820 1.00 34.03 301 LEU A CA 1
ATOM 2299 C C . LEU A 1 301 ? -9.755 -7.901 -34.954 1.00 34.03 301 LEU A C 1
ATOM 2301 O O . LEU A 1 301 ? -9.079 -8.781 -34.376 1.00 34.03 301 LEU A O 1
#

Foldseek 3Di:
DWFQDLPDQDQLLPTAIDPDDDQDDPDPPAQKFKWQFFKWFDDLVVRCVSNVNDDFFTKTWGFTCDGDPPHPDHGGFTKIFTHHRRLGRIDIGHVLRMDGDDPPDDRQLRNLPSFQQLLLCCQQCVWQVPDAADDFPPLQAANNVNNQLNSCLVVPDASDDDPDDFDPVDPCSQVVVCVVVVHADDPQQSNLVRAAQQEEAEAEDPLVPDDDDHDCVSCVVSVYYYHYDDPRVCCVVCVPVVVVSVVVVVVCVVVNSDDQDEWPDAAASNCVSVQSVCVNVVVTGHIYMHGDDDPPPPDPD

Solvent-accessible surface area (backbone atoms only — not comparable to full-atom values): 16860 Å² total; per-residue (Å²): 65,46,29,65,60,76,90,62,74,36,60,45,81,78,52,64,69,37,69,74,41,79,80,70,71,62,61,90,91,50,74,35,28,35,28,43,31,30,12,21,29,61,53,76,59,57,48,32,36,34,51,69,70,51,92,79,64,42,29,18,4,29,33,31,63,44,50,40,93,90,49,99,56,48,60,71,41,49,31,21,23,39,24,65,58,27,58,22,45,48,30,47,29,53,58,90,41,45,44,80,46,58,89,92,53,52,46,60,47,36,12,48,35,68,63,32,46,56,41,32,45,43,46,37,54,71,70,60,54,66,87,66,85,72,86,67,77,67,36,57,34,37,45,25,42,42,36,43,30,59,66,32,58,87,69,80,50,58,69,46,77,70,95,73,86,79,64,78,87,46,87,65,34,53,58,54,43,14,66,77,60,76,55,22,51,59,58,72,67,50,20,52,75,38,46,50,76,64,29,78,48,80,45,71,78,58,91,81,78,58,85,78,84,70,69,60,67,42,36,63,77,26,56,37,46,80,45,77,52,55,57,84,59,46,46,74,78,33,55,68,60,46,50,53,50,48,55,54,50,50,51,32,42,75,71,54,46,45,76,82,57,62,30,88,67,86,29,28,64,90,39,35,38,56,49,51,49,35,51,72,70,62,76,57,40,30,26,43,42,24,40,54,45,78,82,78,84,77,69,96,120

Mean predicted aligned error: 5.52 Å

Sequence (301 aa):
MKAFVVSEYAHPTKIQLTHDAPEPVPTPGSDDLLIDVHSSGLNYFDILQSQGNYQTQPPLAGTVVTAPPGSPYKPGDRVFGSSQGGHAERVVANPIDVLPLPDTLSFDEGAGLFITYPTSYEALVGRANLQAVAPVLAAAGGLGMVAVQIGKLDLARTVGGADFVVDYTKEGWEQEVRKITGGRGGRIREALKCIVWGGRALVVGFAGGEIEKLSLHLVLLKNASIIGIYWGSYRKHNPKRTREIWDEIFALFASGRLKAVLYPGRYTLETLSQGLQDLENRKTWGKVIARVREPSLRGKL

Secondary structure (DSSP, 8-state):
--B---SS---GGGPPPBSSPPPP-PPTT--PEEEEEEEEEE-HHHHHHHTT---PPPEEEEEEEE--TT-S--TT-EEEEE-TT-SBSEEEE-GGGEEEPPTTS-HHHHHHHTTHHHHHHIIIIIIS---S----TTTTBHHHHHHHHHHTGGGT-SS---S----TTSTTHHHHHHHHHTS--SSHHHHHHSPPTT-EEEE---TTSS-PPP-HHHHHHTT-EEEE--HHHHHHH-HHHHHHHHHHHHHHHHTTS----B----EESTTHHHHHHHHHTT---BBEEEE-SPPP-----

pLDDT: mean 89.05, std 10.97, range [31.16, 97.88]

Organism: NCBI:txid376703

InterPro domains:
  IPR011032 GroES-like superfamily [SSF50129] (1-131)
  IPR013149 Alcohol dehydrogenase-like, C-terminal [PF00107] (146-243)
  IPR013154 Alcohol dehydrogenase-like, N-terminal [PF08240] (30-102)
  IPR020843 Enoylreductase domain [SM00829] (10-290)
  IPR036291 NAD(P)-binding domain superfamily [SSF51735] (105-257)
  IPR051397 Zinc-containing alcohol dehydrogenase-like protein [PTHR43677] (1-289)